Protein AF-A0A2E6D562-F1 (afdb_monomer_lite)

Structure (mmCIF, N/CA/C/O backbone):
data_AF-A0A2E6D562-F1
#
_entry.id   AF-A0A2E6D562-F1
#
loop_
_atom_site.group_PDB
_atom_site.id
_atom_site.type_symbol
_atom_site.label_atom_id
_atom_site.label_alt_id
_atom_site.label_comp_id
_atom_site.label_asym_id
_atom_site.label_entity_id
_atom_site.label_seq_id
_atom_site.pdbx_PDB_ins_code
_atom_site.Cartn_x
_atom_site.Cartn_y
_atom_site.Cartn_z
_atom_site.occupancy
_atom_site.B_iso_or_equiv
_atom_site.auth_seq_id
_atom_site.auth_comp_id
_atom_site.auth_asym_id
_atom_site.auth_atom_id
_atom_site.pdbx_PDB_model_num
ATOM 1 N N . MET A 1 1 ? -0.276 -11.113 -0.369 1.00 94.81 1 MET A N 1
ATOM 2 C CA . MET A 1 1 ? 0.028 -9.684 -0.116 1.00 94.81 1 MET A CA 1
ATOM 3 C C . MET A 1 1 ? 0.531 -9.522 1.313 1.00 94.81 1 MET A C 1
ATOM 5 O O . MET A 1 1 ? 0.180 -10.344 2.147 1.00 94.81 1 MET A O 1
ATOM 9 N N . GLN A 1 2 ? 1.335 -8.504 1.613 1.00 95.62 2 GLN A N 1
ATOM 10 C CA . GLN A 1 2 ? 1.775 -8.186 2.974 1.00 95.62 2 GLN A CA 1
ATOM 11 C C . GLN A 1 2 ? 1.335 -6.771 3.365 1.00 95.62 2 GLN A C 1
ATOM 13 O O . GLN A 1 2 ? 1.547 -5.827 2.607 1.00 95.62 2 GLN A O 1
ATOM 18 N N . LEU A 1 3 ? 0.767 -6.636 4.560 1.00 95.44 3 LEU A N 1
ATOM 19 C CA . LEU A 1 3 ? 0.478 -5.372 5.229 1.00 95.44 3 LEU A CA 1
ATOM 20 C C . LEU A 1 3 ? 1.534 -5.157 6.313 1.00 95.44 3 LEU A C 1
ATOM 22 O O . LEU A 1 3 ? 1.712 -6.012 7.176 1.00 95.44 3 LEU A O 1
ATOM 26 N N . GLY A 1 4 ? 2.246 -4.040 6.257 1.00 94.25 4 GLY A N 1
ATOM 27 C CA . GLY A 1 4 ? 3.139 -3.570 7.310 1.00 94.25 4 GLY A CA 1
ATOM 28 C C . GLY A 1 4 ? 2.541 -2.334 7.964 1.00 94.25 4 GLY A C 1
ATOM 29 O O . GLY A 1 4 ? 2.122 -1.426 7.252 1.00 94.25 4 GLY A O 1
ATOM 30 N N . LEU A 1 5 ? 2.500 -2.294 9.290 1.00 92.81 5 LEU A N 1
ATOM 31 C CA . LEU A 1 5 ? 2.017 -1.144 10.046 1.00 92.81 5 LEU A CA 1
ATOM 32 C C . LEU A 1 5 ? 3.102 -0.696 11.027 1.00 92.81 5 LEU A C 1
ATOM 34 O O . LEU A 1 5 ? 3.659 -1.514 11.765 1.00 92.81 5 LEU A O 1
ATOM 38 N N . ASP A 1 6 ? 3.384 0.599 11.044 1.00 92.25 6 ASP A N 1
ATOM 39 C CA . ASP A 1 6 ? 4.337 1.217 11.966 1.00 92.25 6 ASP A CA 1
ATOM 40 C C . ASP A 1 6 ? 3.677 2.342 12.772 1.00 92.25 6 ASP A C 1
ATOM 42 O O . ASP A 1 6 ? 2.629 2.870 12.393 1.00 92.25 6 ASP A O 1
ATOM 46 N N . GLY A 1 7 ? 4.295 2.683 13.901 1.00 91.38 7 GLY A N 1
ATOM 47 C CA . GLY A 1 7 ? 3.857 3.743 14.798 1.00 91.38 7 GLY A CA 1
ATOM 48 C C . GLY A 1 7 ? 2.826 3.313 15.843 1.00 91.38 7 GLY A C 1
ATOM 49 O O . GLY A 1 7 ? 2.701 2.145 16.229 1.00 91.38 7 GLY A O 1
ATOM 50 N N . THR A 1 8 ? 2.101 4.308 16.337 1.00 92.81 8 THR A N 1
ATOM 51 C CA . THR A 1 8 ? 1.144 4.187 17.439 1.00 92.81 8 THR A CA 1
ATOM 52 C C . THR A 1 8 ? -0.012 5.131 17.172 1.00 92.81 8 THR A C 1
ATOM 54 O O . THR A 1 8 ? 0.209 6.265 16.750 1.00 92.81 8 THR A O 1
ATOM 57 N N . ALA A 1 9 ? -1.237 4.696 17.471 1.00 92.44 9 ALA A N 1
ATOM 58 C CA . ALA A 1 9 ? -2.401 5.564 17.341 1.00 92.44 9 ALA A CA 1
ATOM 59 C C . ALA A 1 9 ? -2.207 6.861 18.147 1.00 92.44 9 ALA A C 1
ATOM 61 O O . ALA A 1 9 ? -1.709 6.836 19.282 1.00 92.44 9 ALA A O 1
ATOM 62 N N . GLY A 1 10 ? -2.613 7.984 17.558 1.00 91.31 10 GLY A N 1
ATOM 63 C CA . GLY A 1 10 ? -2.429 9.323 18.098 1.00 91.31 10 GLY A CA 1
ATOM 64 C C . GLY A 1 10 ? -3.087 9.545 19.466 1.00 91.31 10 GLY A C 1
ATOM 65 O O . GLY A 1 10 ? -3.776 8.675 20.008 1.00 91.31 10 GLY A O 1
ATOM 66 N N . PRO A 1 11 ? -2.910 10.737 20.062 1.00 93.00 11 PRO A N 1
ATOM 67 C CA . PRO A 1 11 ? -3.419 11.046 21.402 1.00 93.00 11 PRO A CA 1
ATOM 68 C C . PRO A 1 11 ? -4.950 10.972 21.523 1.00 93.00 11 PRO A C 1
ATOM 70 O O . PRO A 1 11 ? -5.457 10.842 22.635 1.00 93.00 11 PRO A O 1
ATOM 73 N N . HIS A 1 12 ? -5.675 11.024 20.404 1.00 92.44 12 HIS A N 1
ATOM 74 C CA . HIS A 1 12 ? -7.137 10.961 20.354 1.00 92.44 12 HIS A CA 1
ATOM 75 C C . HIS A 1 12 ? -7.674 9.620 19.827 1.00 92.44 12 HIS A C 1
ATOM 77 O O . HIS A 1 12 ? -8.887 9.436 19.751 1.00 92.44 12 HIS A O 1
ATOM 83 N N . GLY A 1 13 ? -6.790 8.665 19.528 1.00 93.19 13 GLY A N 1
ATOM 84 C CA . GLY A 1 13 ? -7.118 7.470 18.754 1.00 93.19 13 GLY A CA 1
ATOM 85 C C . GLY A 1 13 ? -6.762 7.636 17.282 1.00 93.19 13 GLY A C 1
ATOM 86 O O . GLY A 1 13 ? -6.097 8.601 16.913 1.00 93.19 13 GLY A O 1
ATOM 87 N N . ALA A 1 14 ? -7.166 6.663 16.470 1.00 92.62 14 ALA A N 1
ATOM 88 C CA . ALA A 1 14 ? -6.952 6.665 15.028 1.00 92.62 14 ALA A CA 1
ATOM 89 C C . ALA A 1 14 ? -8.068 5.897 14.314 1.00 92.62 14 ALA A C 1
ATOM 91 O O . ALA A 1 14 ? -8.503 4.843 14.785 1.00 92.62 14 ALA A O 1
ATOM 92 N N . LEU A 1 15 ? -8.502 6.389 13.153 1.00 92.25 15 LEU A N 1
ATOM 93 C CA . LEU A 1 15 ? -9.352 5.618 12.248 1.00 92.25 15 LEU A CA 1
ATOM 94 C C . LEU A 1 15 ? -8.479 4.724 11.360 1.00 92.25 15 LEU A C 1
ATOM 96 O O . LEU A 1 15 ? -7.577 5.204 10.671 1.00 92.25 15 LEU A O 1
ATOM 100 N N . VAL A 1 16 ? -8.780 3.428 11.362 1.00 94.06 16 VAL A N 1
ATOM 101 C CA . VAL A 1 16 ? -8.190 2.442 10.458 1.00 94.06 16 VAL A CA 1
ATOM 102 C C . VAL A 1 16 ? -9.304 1.800 9.658 1.00 94.06 16 VAL A C 1
ATOM 104 O O . VAL A 1 16 ? -10.195 1.158 10.213 1.00 94.06 16 VAL A O 1
ATOM 107 N N . GLU A 1 17 ? -9.235 1.944 8.345 1.00 95.56 17 GLU A N 1
ATOM 108 C CA . GLU A 1 17 ? -10.155 1.290 7.433 1.00 95.56 17 GLU A CA 1
ATOM 109 C C . GLU A 1 17 ? -9.402 0.398 6.461 1.00 95.56 17 GLU A C 1
ATOM 111 O O . GLU A 1 17 ? -8.343 0.751 5.937 1.00 95.56 17 GLU A O 1
ATOM 116 N N . LEU A 1 18 ? -9.963 -0.781 6.232 1.00 96.81 18 LEU A N 1
ATOM 117 C CA . LEU A 1 18 ? -9.356 -1.819 5.423 1.00 96.81 18 LEU A CA 1
ATOM 118 C C . LEU A 1 18 ? -10.453 -2.591 4.700 1.00 96.81 18 LEU A C 1
ATOM 120 O O . LEU A 1 18 ? -11.379 -3.089 5.323 1.00 96.81 18 LEU A O 1
ATOM 124 N N . SER A 1 19 ? -10.311 -2.729 3.395 1.00 97.31 19 SER A N 1
ATOM 125 C CA . SER A 1 19 ? -11.094 -3.615 2.552 1.00 97.31 19 SER A CA 1
ATOM 126 C C . SER A 1 19 ? -10.138 -4.607 1.906 1.00 97.31 19 SER A C 1
ATOM 128 O O . SER A 1 19 ? -9.187 -4.213 1.225 1.00 97.31 19 SER A O 1
ATOM 130 N N . VAL A 1 20 ? -10.347 -5.894 2.162 1.00 97.56 20 VAL A N 1
ATOM 131 C CA . VAL A 1 20 ? -9.543 -6.987 1.607 1.00 97.56 20 VAL A CA 1
ATOM 132 C C . VAL A 1 20 ? -10.454 -7.879 0.789 1.00 97.56 20 VAL A C 1
ATOM 134 O O . VAL A 1 20 ? -11.464 -8.352 1.303 1.00 97.56 20 VAL A O 1
ATOM 137 N N . ALA A 1 21 ? -10.070 -8.147 -0.456 1.00 97.31 21 ALA A N 1
ATOM 138 C CA . ALA A 1 21 ? -10.638 -9.232 -1.240 1.00 97.31 21 ALA A CA 1
ATOM 139 C C . ALA A 1 21 ? -9.587 -10.335 -1.397 1.00 97.31 21 ALA A C 1
ATOM 141 O O . ALA A 1 21 ? -8.451 -10.055 -1.790 1.00 97.31 21 ALA A O 1
ATOM 142 N N . ALA A 1 22 ? -9.953 -11.573 -1.077 1.00 96.06 22 ALA A N 1
ATOM 143 C CA . ALA A 1 22 ? -9.080 -12.740 -1.165 1.00 96.06 22 ALA A CA 1
ATOM 144 C C . ALA A 1 22 ? -9.882 -13.992 -1.528 1.00 96.06 22 ALA A C 1
ATOM 146 O O . ALA A 1 22 ? -11.093 -14.047 -1.296 1.00 96.06 22 ALA A O 1
ATOM 147 N N . PHE A 1 23 ? -9.223 -14.996 -2.100 1.00 93.19 23 PHE A N 1
ATOM 148 C CA . PHE A 1 23 ? -9.846 -16.306 -2.261 1.00 93.19 23 PHE A CA 1
ATOM 149 C C . PHE A 1 23 ? -9.834 -17.064 -0.933 1.00 93.19 23 PHE A C 1
ATOM 151 O O . PHE A 1 23 ? -8.785 -17.237 -0.316 1.00 93.19 23 PHE A O 1
ATOM 158 N N . ASP A 1 24 ? -11.005 -17.528 -0.508 1.00 87.88 24 ASP A N 1
ATOM 159 C CA . ASP A 1 24 ? -11.125 -18.527 0.544 1.00 87.88 24 ASP A CA 1
ATOM 160 C C . ASP A 1 24 ? -10.717 -19.886 -0.028 1.00 87.88 24 ASP A C 1
ATOM 162 O O . ASP A 1 24 ? -11.300 -20.374 -1.003 1.00 87.88 24 ASP A O 1
ATOM 166 N N . THR A 1 25 ? -9.671 -20.454 0.564 1.00 76.88 25 THR A N 1
ATOM 167 C CA . THR A 1 25 ? -9.054 -21.718 0.160 1.00 76.88 25 THR A CA 1
ATOM 168 C C . THR A 1 25 ? -9.538 -22.911 0.984 1.00 76.88 25 THR A C 1
ATOM 170 O O . THR A 1 25 ? -9.089 -24.028 0.736 1.00 76.88 25 THR A O 1
ATOM 173 N N . GLN A 1 26 ? -10.444 -22.712 1.952 1.00 79.69 26 GLN A N 1
ATOM 174 C CA . GLN A 1 26 ? -11.014 -23.811 2.737 1.00 79.69 26 GLN A CA 1
ATOM 175 C C . GLN A 1 26 ? -12.065 -24.641 1.977 1.00 79.69 26 GLN A C 1
ATOM 177 O O . GLN A 1 26 ? -12.059 -25.868 2.123 1.00 79.69 26 GLN A O 1
ATOM 182 N N . PRO A 1 27 ? -12.979 -24.047 1.185 1.00 79.56 27 PRO A N 1
ATOM 183 C CA . PRO A 1 27 ? -13.925 -24.812 0.386 1.00 79.56 27 PRO A CA 1
ATOM 184 C C . PRO A 1 27 ? -13.235 -25.550 -0.769 1.00 79.56 27 PRO A C 1
ATOM 186 O O . PRO A 1 27 ? -12.195 -25.133 -1.269 1.00 79.56 27 PRO A O 1
ATOM 189 N N . ILE A 1 28 ? -13.870 -26.627 -1.247 1.00 80.69 28 ILE A N 1
ATOM 190 C CA . ILE A 1 28 ? -13.405 -27.404 -2.414 1.00 80.69 28 ILE A CA 1
ATOM 191 C C . ILE A 1 28 ? -13.353 -26.531 -3.681 1.00 80.69 28 ILE A C 1
ATOM 193 O O . ILE A 1 28 ? -12.489 -26.725 -4.534 1.00 80.69 28 ILE A O 1
ATOM 197 N N . GLU A 1 29 ? -14.258 -25.556 -3.790 1.00 82.19 29 GLU A N 1
ATOM 198 C CA . GLU A 1 29 ? -14.277 -24.560 -4.861 1.00 82.19 29 GLU A CA 1
ATOM 199 C C . GLU A 1 29 ? -13.870 -23.187 -4.305 1.00 82.19 29 GLU A C 1
ATOM 201 O O . GLU A 1 29 ? -14.574 -22.662 -3.436 1.00 82.19 29 GLU A O 1
ATOM 206 N N . PRO A 1 30 ? -12.770 -22.578 -4.794 1.00 82.88 30 PRO A N 1
ATOM 207 C CA . PRO A 1 30 ? -12.321 -21.275 -4.321 1.00 82.88 30 PRO A CA 1
ATOM 208 C C . PRO A 1 30 ? -13.407 -20.215 -4.481 1.00 82.88 30 PRO A C 1
ATOM 210 O O . PRO A 1 30 ? -13.920 -19.979 -5.578 1.00 82.88 30 PRO A O 1
ATOM 213 N N . ARG A 1 31 ? -13.729 -19.531 -3.384 1.00 90.50 31 ARG A N 1
ATOM 214 C CA . ARG A 1 31 ? -14.717 -18.451 -3.372 1.00 90.50 31 ARG A CA 1
ATOM 215 C C . ARG A 1 31 ? -14.033 -17.129 -3.071 1.00 90.50 31 ARG A C 1
ATOM 217 O O . ARG A 1 31 ? -13.229 -17.039 -2.154 1.00 90.50 31 ARG A O 1
ATOM 224 N N . LEU A 1 32 ? -14.399 -16.076 -3.799 1.00 93.00 32 LEU A N 1
ATOM 225 C CA . LEU A 1 32 ? -13.971 -14.726 -3.444 1.00 93.00 32 LEU A CA 1
ATOM 226 C C . LEU A 1 32 ? -14.703 -14.262 -2.175 1.00 93.00 32 LEU A C 1
ATOM 228 O O . LEU A 1 32 ? -15.937 -14.206 -2.141 1.00 93.00 32 LEU A O 1
ATOM 232 N N . VAL A 1 33 ? -13.932 -13.910 -1.152 1.00 94.75 33 VAL A N 1
ATOM 233 C CA . VAL A 1 33 ? -14.400 -13.290 0.087 1.00 94.75 33 VAL A CA 1
ATOM 234 C C . VAL A 1 33 ? -13.930 -11.844 0.112 1.00 94.75 33 VAL A C 1
ATOM 236 O O . VAL A 1 33 ? -12.777 -11.552 -0.200 1.00 94.75 33 VAL A O 1
ATOM 239 N N . GLN A 1 34 ? -14.834 -10.941 0.487 1.00 96.44 34 GLN A N 1
ATOM 240 C CA . GLN A 1 34 ? -14.524 -9.538 0.725 1.00 96.44 34 GLN A CA 1
ATOM 241 C C . GLN A 1 34 ? -14.829 -9.193 2.180 1.00 96.44 34 GLN A C 1
ATOM 243 O O . GLN A 1 34 ? -15.910 -9.501 2.682 1.00 96.44 34 GLN A O 1
ATOM 248 N N . VAL A 1 35 ? -13.874 -8.544 2.839 1.00 97.06 35 VAL A N 1
ATOM 249 C CA . VAL A 1 35 ? -13.982 -8.095 4.226 1.00 97.06 35 VAL A CA 1
ATOM 250 C C . VAL A 1 35 ? -13.754 -6.598 4.265 1.00 97.06 35 VAL A C 1
ATOM 252 O O . VAL A 1 35 ? -12.675 -6.139 3.900 1.00 97.06 35 VAL A O 1
ATOM 255 N N . ASP A 1 36 ? -14.751 -5.859 4.741 1.00 97.31 36 ASP A N 1
ATOM 256 C CA . ASP A 1 36 ? -14.678 -4.416 4.949 1.00 97.31 36 ASP A CA 1
ATOM 257 C C . ASP A 1 36 ? -14.644 -4.123 6.455 1.00 97.31 36 ASP A C 1
ATOM 259 O O . ASP A 1 36 ? -15.543 -4.500 7.208 1.00 97.31 36 ASP A O 1
ATOM 263 N N . LEU A 1 37 ? -13.582 -3.463 6.903 1.00 96.62 37 LEU A N 1
ATOM 264 C CA . LEU A 1 37 ? -13.324 -3.097 8.289 1.00 96.62 37 LEU A CA 1
ATOM 265 C C . LEU A 1 37 ? -13.246 -1.578 8.407 1.00 96.62 37 LEU A C 1
ATOM 267 O O . LEU A 1 37 ? -12.547 -0.916 7.641 1.00 96.62 37 LEU A O 1
ATOM 271 N N . SER A 1 38 ? -13.923 -1.044 9.419 1.00 95.94 38 SER A N 1
ATOM 272 C CA . SER A 1 38 ? -13.788 0.337 9.874 1.00 95.94 38 SER A CA 1
ATOM 273 C C . SER A 1 38 ? -13.632 0.303 11.389 1.00 95.94 38 SER A C 1
ATOM 275 O O . SER A 1 38 ? -14.549 -0.087 12.113 1.00 95.94 38 SER A O 1
ATOM 277 N N . LEU A 1 39 ? -12.421 0.591 11.860 1.00 94.44 39 LEU A N 1
ATOM 278 C CA . LEU A 1 39 ? -12.011 0.423 13.247 1.00 94.44 39 LEU A CA 1
ATOM 279 C C . LEU A 1 39 ? -11.575 1.773 13.806 1.00 94.44 39 LEU A C 1
ATOM 281 O O . LEU A 1 39 ? -10.613 2.372 13.327 1.00 94.44 39 LEU A O 1
ATOM 285 N N . TYR A 1 40 ? -12.261 2.227 14.853 1.00 94.88 40 TYR A N 1
ATOM 286 C CA . TYR A 1 40 ? -11.772 3.328 15.671 1.00 94.88 40 TYR A CA 1
ATOM 287 C C . TYR A 1 40 ? -10.865 2.768 16.766 1.00 94.88 40 TYR A C 1
ATOM 289 O O . TYR A 1 40 ? -11.321 2.095 17.692 1.00 94.88 40 TYR A O 1
ATOM 297 N N . ILE A 1 41 ? -9.567 3.004 16.621 1.00 95.44 41 ILE A N 1
ATOM 298 C CA . ILE A 1 41 ? -8.524 2.486 17.496 1.00 95.44 41 ILE A CA 1
ATOM 299 C C . ILE A 1 41 ? -8.293 3.470 18.643 1.00 95.44 41 ILE A C 1
ATOM 301 O O . ILE A 1 41 ? -8.151 4.672 18.425 1.00 95.44 41 ILE A O 1
ATOM 305 N N . ALA A 1 42 ? -8.238 2.960 19.875 1.00 96.25 42 ALA A N 1
ATOM 306 C CA . ALA A 1 42 ? -7.993 3.779 21.056 1.00 96.25 42 ALA A CA 1
ATOM 307 C C . ALA A 1 42 ? -6.606 4.444 21.012 1.00 96.25 42 ALA A C 1
ATOM 309 O O . ALA A 1 42 ? -5.660 3.923 20.413 1.00 96.25 42 ALA A O 1
ATOM 310 N N . ALA A 1 43 ? -6.475 5.587 21.684 1.00 95.69 43 ALA A N 1
ATOM 311 C CA . ALA A 1 43 ? -5.219 6.323 21.757 1.00 95.69 43 ALA A CA 1
ATOM 312 C C . ALA A 1 43 ? -4.060 5.437 22.240 1.00 95.69 43 ALA A C 1
ATOM 314 O O . ALA A 1 43 ? -4.223 4.638 23.162 1.00 95.69 43 ALA A O 1
ATOM 315 N N . ARG A 1 44 ? -2.876 5.616 21.642 1.00 93.25 44 ARG A N 1
ATOM 316 C CA . ARG A 1 44 ? -1.636 4.888 21.973 1.00 93.25 44 ARG A CA 1
ATOM 317 C C . ARG A 1 44 ? -1.675 3.370 21.758 1.00 93.25 44 ARG A C 1
ATOM 319 O O . ARG A 1 44 ? -0.760 2.684 22.209 1.00 93.25 44 ARG A O 1
ATOM 326 N N . THR A 1 45 ? -2.677 2.838 21.059 1.00 95.00 45 THR A N 1
ATOM 327 C CA . THR A 1 45 ? -2.668 1.428 20.636 1.00 95.00 45 THR A CA 1
ATOM 328 C C . THR A 1 45 ? -1.519 1.194 19.656 1.00 95.00 45 THR A C 1
ATOM 330 O O . THR A 1 45 ? -1.340 1.970 18.712 1.00 95.00 45 THR A O 1
ATOM 333 N N . SER A 1 46 ? -0.732 0.142 19.888 1.00 93.75 46 SER A N 1
ATOM 334 C CA . SER A 1 46 ? 0.436 -0.182 19.067 1.00 93.75 46 SER A CA 1
ATOM 335 C C . SER A 1 46 ? 0.039 -0.719 17.689 1.00 93.75 46 SER A C 1
ATOM 337 O O . SER A 1 46 ? -1.000 -1.367 17.543 1.00 93.75 46 SER A O 1
ATOM 339 N N . SER A 1 47 ? 0.887 -0.517 16.677 1.00 93.31 47 SER A N 1
ATOM 340 C CA . SER A 1 47 ? 0.679 -1.105 15.347 1.00 93.31 47 SER A CA 1
ATOM 341 C C . SER A 1 47 ? 0.543 -2.637 15.383 1.00 93.31 47 SER A C 1
ATOM 343 O O . SER A 1 47 ? -0.244 -3.211 14.626 1.00 93.31 47 SER A O 1
ATOM 345 N N . SER A 1 48 ? 1.239 -3.313 16.305 1.00 92.75 48 SER A N 1
ATOM 346 C CA . SER A 1 48 ? 1.120 -4.759 16.523 1.00 92.75 48 SER A CA 1
ATOM 347 C C . SER A 1 48 ? -0.251 -5.191 17.029 1.00 92.75 48 SER A C 1
ATOM 349 O O . SER A 1 48 ? -0.759 -6.213 16.566 1.00 92.75 48 SER A O 1
ATOM 351 N N . ASP A 1 49 ? -0.865 -4.420 17.929 1.00 93.88 49 ASP A N 1
ATOM 352 C CA . ASP A 1 49 ? -2.204 -4.720 18.447 1.00 93.88 49 ASP A CA 1
ATOM 353 C C . ASP A 1 49 ?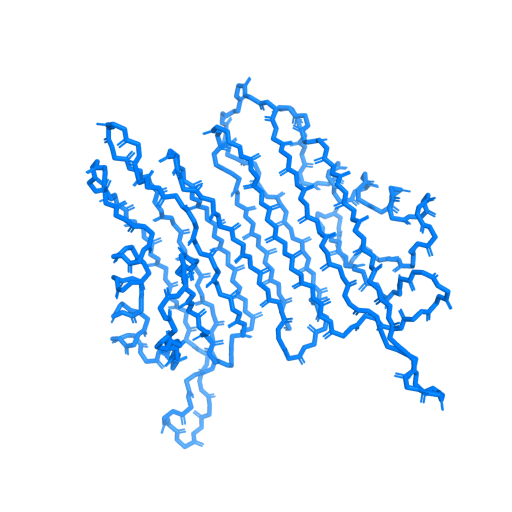 -3.270 -4.455 17.382 1.00 93.88 49 ASP A C 1
ATOM 355 O O . ASP A 1 49 ? -4.195 -5.250 17.210 1.00 93.88 49 ASP A O 1
ATOM 359 N N . VAL A 1 50 ? -3.109 -3.378 16.604 1.00 94.31 50 VAL A N 1
ATOM 360 C CA . VAL A 1 50 ? -3.995 -3.078 15.470 1.00 94.31 50 VAL A CA 1
ATOM 361 C C . VAL A 1 50 ? -3.946 -4.204 14.439 1.00 94.31 50 VAL A C 1
ATOM 363 O O . VAL A 1 50 ? -4.996 -4.692 14.019 1.00 94.31 50 VAL A O 1
ATOM 366 N N . LEU A 1 51 ? -2.753 -4.677 14.061 1.00 94.56 51 LEU A N 1
ATOM 367 C CA . LEU A 1 51 ? -2.632 -5.803 13.134 1.00 94.56 51 LEU A CA 1
ATOM 368 C C . LEU A 1 51 ? -3.134 -7.121 13.727 1.00 94.56 51 LEU A C 1
ATOM 370 O O . LEU A 1 51 ? -3.686 -7.922 12.981 1.00 94.56 51 LEU A O 1
ATOM 374 N N . ALA A 1 52 ? -3.008 -7.343 15.039 1.00 94.06 52 ALA A N 1
ATOM 375 C CA . ALA A 1 52 ? -3.617 -8.498 15.699 1.00 94.06 52 ALA A CA 1
ATOM 376 C C . ALA A 1 52 ? -5.149 -8.474 15.605 1.00 94.06 52 ALA A C 1
ATOM 378 O O . ALA A 1 52 ? -5.772 -9.506 15.356 1.00 94.06 52 ALA A O 1
ATOM 379 N N . LEU A 1 53 ? -5.753 -7.295 15.772 1.00 95.25 53 LEU A N 1
ATOM 380 C CA . LEU A 1 53 ? -7.192 -7.115 15.622 1.00 95.25 53 LEU A CA 1
ATOM 381 C C . LEU A 1 53 ? -7.633 -7.333 14.170 1.00 95.25 53 LEU A C 1
ATOM 383 O O . LEU A 1 53 ? -8.620 -8.027 13.938 1.00 95.25 53 LEU A O 1
ATOM 387 N N . ILE A 1 54 ? -6.904 -6.775 13.199 1.00 96.50 54 ILE A N 1
ATOM 388 C CA . ILE A 1 54 ? -7.173 -6.982 11.768 1.00 96.50 54 ILE A CA 1
ATOM 389 C C . ILE A 1 54 ? -7.073 -8.468 11.412 1.00 96.50 54 ILE A C 1
ATOM 391 O O . ILE A 1 54 ? -7.985 -9.003 10.790 1.00 96.50 54 ILE A O 1
ATOM 395 N N . ASP A 1 55 ? -6.006 -9.138 11.847 1.00 96.62 55 ASP A N 1
ATOM 396 C CA . ASP A 1 55 ? -5.777 -10.568 11.640 1.00 96.62 55 ASP A CA 1
ATOM 397 C C . ASP A 1 55 ? -6.954 -11.412 12.139 1.00 96.62 55 ASP A C 1
ATOM 399 O O . ASP A 1 55 ? -7.552 -12.161 11.369 1.00 96.62 55 ASP A O 1
ATOM 403 N N . ALA A 1 56 ? -7.370 -11.205 13.392 1.00 96.44 56 ALA A N 1
ATOM 404 C CA . ALA A 1 56 ? -8.501 -11.921 13.973 1.00 96.44 56 ALA A CA 1
ATOM 405 C C . ALA A 1 56 ? -9.806 -11.702 13.186 1.00 96.44 56 ALA A C 1
ATOM 407 O O . ALA A 1 56 ? -10.602 -12.628 13.033 1.00 96.44 56 ALA A O 1
ATOM 408 N N . ARG A 1 57 ? -10.038 -10.488 12.666 1.00 96.50 57 ARG A N 1
ATOM 409 C CA . ARG A 1 57 ? -11.232 -10.166 11.866 1.00 96.50 57 ARG A CA 1
ATOM 410 C C . ARG A 1 57 ? -11.195 -10.795 10.475 1.00 96.50 57 ARG A C 1
ATOM 412 O O . ARG A 1 57 ? -12.229 -11.274 10.021 1.00 96.50 57 ARG A O 1
ATOM 419 N N . LEU A 1 58 ? -10.033 -10.810 9.823 1.00 96.06 58 LEU A N 1
ATOM 420 C CA . LEU A 1 58 ? -9.843 -11.456 8.524 1.00 96.06 58 LEU A CA 1
ATOM 421 C C . LEU A 1 58 ? -10.020 -12.974 8.637 1.00 96.06 58 LEU A C 1
ATOM 423 O O . LEU A 1 58 ? -10.810 -13.546 7.887 1.00 96.06 58 LEU A O 1
ATOM 427 N N . GLN A 1 59 ? -9.387 -13.607 9.628 1.00 95.19 59 GLN A N 1
ATOM 428 C CA . GLN A 1 59 ? -9.534 -15.045 9.873 1.00 95.19 59 GLN A CA 1
ATOM 429 C C . GLN A 1 59 ? -10.978 -15.430 10.202 1.00 95.19 59 GLN A C 1
ATOM 431 O O . GLN A 1 59 ? -11.491 -16.405 9.659 1.00 95.19 59 GLN A O 1
ATOM 436 N N . ALA A 1 60 ? -11.671 -14.642 11.035 1.00 94.06 60 ALA A N 1
ATOM 437 C CA . ALA A 1 60 ? -13.082 -14.877 11.353 1.00 94.06 60 ALA A CA 1
ATOM 438 C C . ALA A 1 60 ? -14.005 -14.789 10.124 1.00 94.06 60 ALA A C 1
ATOM 440 O O . ALA A 1 60 ? -15.090 -15.366 10.131 1.00 94.06 60 ALA A O 1
ATOM 441 N N . ALA A 1 61 ? -13.583 -14.077 9.077 1.00 92.75 61 ALA A N 1
ATOM 442 C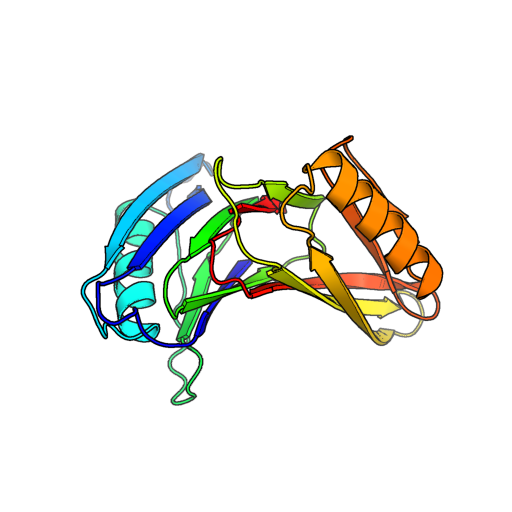 CA . ALA A 1 61 ? -14.302 -13.970 7.815 1.00 92.75 61 ALA A CA 1
ATOM 443 C C . ALA A 1 61 ? -13.874 -15.019 6.770 1.00 92.75 61 ALA A C 1
ATOM 445 O O . ALA A 1 61 ? -14.383 -14.986 5.653 1.00 92.75 61 ALA A O 1
ATOM 446 N N . GLY A 1 62 ? -12.963 -15.940 7.110 1.00 92.56 62 GLY A N 1
ATOM 447 C CA . GLY A 1 62 ? -12.473 -16.985 6.203 1.00 92.56 62 GLY A CA 1
ATOM 448 C C . GLY A 1 62 ? -11.276 -16.573 5.342 1.00 92.56 62 GLY A C 1
ATOM 449 O O . GLY A 1 62 ? -10.889 -17.306 4.439 1.00 92.56 62 GLY A O 1
ATOM 450 N N . VAL A 1 63 ? -10.659 -15.416 5.601 1.00 94.94 63 VAL A N 1
ATOM 451 C CA . VAL A 1 63 ? -9.433 -15.005 4.904 1.00 94.94 63 VAL A CA 1
ATOM 452 C C . VAL A 1 63 ? -8.217 -15.587 5.619 1.00 94.94 63 VAL A C 1
ATOM 454 O O . VAL A 1 63 ? -7.972 -15.296 6.791 1.00 94.94 63 VAL A O 1
ATOM 457 N N . THR A 1 64 ? -7.420 -16.377 4.901 1.00 94.81 64 THR A N 1
ATOM 458 C CA . THR A 1 64 ? -6.198 -16.978 5.445 1.00 94.81 64 THR A CA 1
ATOM 459 C C . THR A 1 64 ? -5.085 -15.942 5.581 1.00 94.81 64 THR A C 1
ATOM 461 O O . THR A 1 64 ? -4.703 -15.261 4.624 1.00 94.81 64 THR A O 1
ATOM 464 N N . THR A 1 65 ? -4.508 -15.859 6.775 1.00 95.06 65 THR A N 1
ATOM 465 C CA . THR A 1 65 ? -3.443 -14.912 7.104 1.00 95.06 65 THR A CA 1
ATOM 466 C C . THR A 1 65 ? -2.265 -15.590 7.800 1.00 95.06 65 THR A C 1
ATOM 468 O O . THR A 1 65 ? -2.401 -16.638 8.429 1.00 95.06 65 THR A O 1
ATOM 471 N N . VAL A 1 66 ? -1.082 -14.979 7.696 1.00 94.00 66 VAL A N 1
ATOM 472 C CA . VAL A 1 66 ? 0.133 -15.412 8.399 1.00 94.00 66 VAL A CA 1
ATOM 473 C C . VAL A 1 66 ? 0.767 -14.217 9.099 1.00 94.00 66 VAL A C 1
ATOM 475 O O . VAL A 1 66 ? 1.118 -13.219 8.465 1.00 94.00 66 VAL A O 1
ATOM 478 N N . ARG A 1 67 ? 0.969 -14.333 10.413 1.00 90.19 67 ARG A N 1
ATOM 479 C CA . ARG A 1 67 ? 1.715 -13.358 11.215 1.00 90.19 67 ARG A CA 1
ATOM 480 C C . ARG A 1 67 ? 3.128 -13.876 11.484 1.00 90.19 67 ARG A C 1
ATOM 482 O O . ARG A 1 67 ? 3.271 -14.870 12.194 1.00 90.19 67 ARG A O 1
ATOM 489 N N . PRO A 1 68 ? 4.179 -13.246 10.931 1.00 83.19 68 PRO A N 1
ATOM 490 C CA . PRO A 1 68 ? 5.548 -13.646 11.217 1.00 83.19 68 PRO A CA 1
ATOM 491 C C . PRO A 1 68 ? 5.883 -13.357 12.686 1.00 83.19 68 PRO A C 1
ATOM 493 O O . PRO A 1 68 ? 5.630 -12.267 13.194 1.00 83.19 68 PRO A O 1
ATOM 496 N N . THR A 1 69 ? 6.487 -14.327 13.368 1.00 62.62 69 THR A N 1
ATOM 497 C CA . THR A 1 69 ? 6.830 -14.269 14.799 1.00 62.62 69 THR A CA 1
ATOM 498 C C . THR A 1 69 ? 8.180 -13.594 15.062 1.00 62.62 69 THR A C 1
ATOM 500 O O . THR A 1 69 ? 8.953 -14.056 15.896 1.00 62.62 69 THR A O 1
ATOM 503 N N . THR A 1 70 ? 8.543 -12.555 14.308 1.00 58.28 70 THR A N 1
ATOM 504 C CA . THR A 1 70 ? 9.868 -11.933 14.457 1.00 58.28 70 THR A CA 1
ATOM 505 C C . THR A 1 70 ? 9.834 -10.759 15.429 1.00 58.28 70 THR A C 1
ATOM 507 O O . THR A 1 70 ? 9.074 -9.822 15.209 1.00 58.28 70 THR A O 1
ATOM 510 N N . ASP A 1 71 ? 10.741 -10.768 16.413 1.00 54.09 71 ASP A N 1
ATOM 511 C CA . ASP A 1 71 ? 11.004 -9.748 17.455 1.00 54.09 71 ASP A CA 1
ATOM 512 C C . ASP A 1 71 ? 11.376 -8.333 16.944 1.00 54.09 71 ASP A C 1
ATOM 514 O O . ASP A 1 71 ? 11.932 -7.510 17.676 1.00 54.09 71 ASP A O 1
ATOM 518 N N . LYS A 1 72 ? 11.137 -8.012 15.668 1.00 55.44 72 LYS A N 1
ATOM 519 C CA . LYS A 1 72 ? 11.521 -6.728 15.073 1.00 55.44 72 LYS A CA 1
ATOM 520 C C . LYS A 1 72 ? 10.318 -5.799 14.939 1.00 55.44 72 LYS A C 1
ATOM 522 O O . LYS A 1 72 ? 9.256 -6.199 14.489 1.00 55.44 72 LYS A O 1
ATOM 527 N N . ARG A 1 73 ? 10.570 -4.533 15.291 1.00 58.44 73 ARG A N 1
ATOM 528 C CA . ARG A 1 73 ? 9.661 -3.382 15.471 1.00 58.44 73 ARG A CA 1
ATOM 529 C C . ARG A 1 73 ? 8.510 -3.184 14.475 1.00 58.44 73 ARG A C 1
ATOM 531 O O . ARG A 1 73 ? 7.583 -2.470 14.828 1.00 58.44 73 ARG A O 1
ATOM 538 N N . LEU A 1 74 ? 8.560 -3.744 13.267 1.00 71.62 74 LEU A N 1
ATOM 539 C CA . LEU A 1 74 ? 7.538 -3.489 12.254 1.00 71.62 74 LEU A CA 1
ATOM 540 C C . LEU A 1 74 ? 6.485 -4.593 12.291 1.00 71.62 74 LEU A C 1
ATOM 542 O O . LEU A 1 74 ? 6.766 -5.747 11.957 1.00 71.62 74 LEU A O 1
ATOM 546 N N . ALA A 1 75 ? 5.272 -4.237 12.703 1.00 88.12 75 ALA A N 1
ATOM 547 C CA . ALA A 1 75 ? 4.173 -5.178 12.738 1.00 88.12 75 ALA A CA 1
ATOM 548 C C . ALA A 1 75 ? 3.789 -5.547 11.297 1.00 88.12 75 ALA A C 1
ATOM 550 O O . ALA A 1 75 ? 3.638 -4.678 10.438 1.00 88.12 75 ALA A O 1
ATOM 551 N N . SER A 1 76 ? 3.672 -6.845 11.019 1.00 93.31 76 SER A N 1
ATOM 552 C CA . SER A 1 76 ? 3.445 -7.364 9.671 1.00 93.31 76 SER A CA 1
ATOM 553 C C . SER A 1 76 ? 2.363 -8.439 9.667 1.00 93.31 76 SER A C 1
ATOM 555 O O . SER A 1 76 ? 2.265 -9.237 10.601 1.00 93.31 76 SER A O 1
ATOM 557 N N . LEU A 1 77 ? 1.570 -8.465 8.601 1.00 95.19 77 LEU A N 1
ATOM 558 C CA . LEU A 1 77 ? 0.510 -9.432 8.355 1.00 95.19 77 LEU A CA 1
ATOM 559 C C . LEU A 1 77 ? 0.519 -9.828 6.879 1.00 95.19 77 LEU A C 1
ATOM 561 O O . LEU A 1 77 ? 0.325 -8.987 6.002 1.00 95.19 77 LEU A O 1
ATOM 565 N N . PHE A 1 78 ? 0.723 -11.108 6.589 1.00 95.62 78 PHE A N 1
ATOM 566 C CA . PHE A 1 78 ? 0.538 -11.637 5.243 1.00 95.62 78 PHE A CA 1
ATOM 567 C C . PHE A 1 78 ? -0.913 -12.055 5.069 1.00 95.62 78 PHE A C 1
ATOM 569 O O . PHE A 1 78 ? -1.434 -12.835 5.859 1.00 95.62 78 PHE A O 1
ATOM 576 N N . VAL A 1 79 ? -1.542 -11.557 4.014 1.00 95.88 79 VAL A N 1
ATOM 577 C CA . VAL A 1 79 ? -2.858 -11.990 3.549 1.00 95.88 79 VAL A CA 1
ATOM 578 C C . VAL A 1 79 ? -2.628 -12.893 2.344 1.00 95.88 79 VAL A C 1
ATOM 580 O O . VAL A 1 79 ? -2.108 -12.435 1.313 1.00 95.88 79 VAL A O 1
ATOM 583 N N . LEU A 1 80 ? -2.937 -14.178 2.494 1.00 94.50 80 LEU A N 1
ATOM 584 C CA . LEU A 1 80 ? -2.777 -15.157 1.422 1.00 94.50 80 LEU A CA 1
ATOM 585 C C . LEU A 1 80 ? -3.901 -14.993 0.399 1.00 94.50 80 LEU A C 1
ATOM 587 O O . LEU A 1 80 ? -4.989 -14.541 0.741 1.00 94.50 80 LEU A O 1
ATOM 591 N N . ASP A 1 81 ? -3.583 -15.271 -0.867 1.00 94.00 81 ASP A N 1
ATOM 592 C CA . ASP A 1 81 ? -4.531 -15.238 -1.993 1.00 94.00 81 ASP A CA 1
ATOM 593 C C . ASP A 1 81 ? -5.355 -13.943 -2.121 1.00 94.00 81 ASP A C 1
ATOM 595 O O . ASP A 1 81 ? -6.438 -13.921 -2.707 1.00 94.00 81 ASP A O 1
ATOM 599 N N . ALA A 1 82 ? -4.822 -12.840 -1.584 1.00 95.88 82 ALA A N 1
ATOM 600 C CA . ALA A 1 82 ? 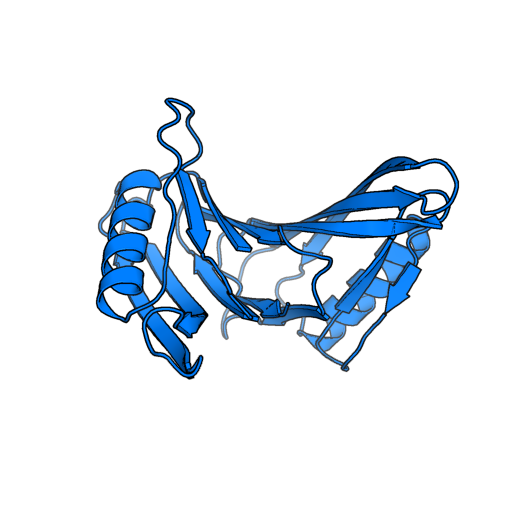-5.390 -11.513 -1.741 1.00 95.88 82 ALA A CA 1
ATOM 601 C C . ALA A 1 82 ? -5.357 -11.104 -3.216 1.00 95.88 82 ALA A C 1
ATOM 603 O O . ALA A 1 82 ? -4.306 -11.161 -3.852 1.00 95.88 82 ALA A O 1
ATOM 604 N N . THR A 1 83 ? -6.490 -10.641 -3.729 1.00 96.12 83 THR A N 1
ATOM 605 C CA . THR A 1 83 ? -6.641 -10.085 -5.081 1.00 96.12 83 THR A CA 1
ATOM 606 C C . THR A 1 83 ? -6.736 -8.564 -5.053 1.00 96.12 83 THR A C 1
ATOM 608 O O . THR A 1 83 ? -6.431 -7.890 -6.036 1.00 96.12 83 THR A O 1
ATOM 611 N N . ARG A 1 84 ? -7.133 -7.997 -3.909 1.00 96.75 84 ARG A N 1
ATOM 612 C CA . ARG A 1 84 ? -7.202 -6.553 -3.700 1.00 96.75 84 ARG A CA 1
ATOM 613 C C . ARG A 1 84 ? -7.018 -6.208 -2.233 1.00 96.75 84 ARG A C 1
ATOM 615 O O . ARG A 1 84 ? -7.593 -6.861 -1.364 1.00 96.75 84 ARG A O 1
ATOM 622 N N . VAL A 1 85 ? -6.293 -5.127 -1.972 1.00 97.25 85 VAL A N 1
ATOM 623 C CA . VAL A 1 85 ? -6.340 -4.437 -0.683 1.00 97.25 85 VAL A CA 1
ATOM 624 C C . VAL A 1 85 ? -6.547 -2.959 -0.911 1.00 97.25 85 VAL A C 1
ATOM 626 O O . VAL A 1 85 ? -5.804 -2.322 -1.653 1.00 97.25 85 VAL A O 1
ATOM 629 N N . ARG A 1 86 ? -7.531 -2.420 -0.202 1.00 96.69 86 ARG A N 1
ATOM 630 C CA . ARG A 1 86 ? -7.797 -0.997 -0.096 1.00 96.69 86 ARG A CA 1
ATOM 631 C C . ARG A 1 86 ? -7.729 -0.596 1.361 1.00 96.69 86 ARG A C 1
ATOM 633 O O . ARG A 1 86 ? -8.440 -1.161 2.180 1.00 96.69 86 ARG A O 1
ATOM 640 N N . ALA A 1 87 ? -6.889 0.365 1.699 1.00 95.06 87 ALA A N 1
ATOM 641 C CA . ALA A 1 87 ? -6.640 0.697 3.088 1.00 95.06 87 ALA A CA 1
ATOM 642 C C . ALA A 1 87 ? -6.405 2.187 3.296 1.00 95.06 87 ALA A C 1
ATOM 644 O O . ALA A 1 87 ? -5.915 2.890 2.410 1.00 95.06 87 ALA A O 1
ATOM 645 N N . ARG A 1 88 ? -6.752 2.642 4.494 1.00 92.00 88 ARG A N 1
ATOM 646 C CA . ARG A 1 88 ? -6.583 4.010 4.959 1.00 92.00 88 ARG A CA 1
ATOM 647 C C . ARG A 1 88 ? -6.274 3.977 6.452 1.00 92.00 88 ARG A C 1
ATOM 649 O O . ARG A 1 88 ? -7.039 3.407 7.225 1.00 92.00 88 ARG A O 1
ATOM 656 N N . VAL A 1 89 ? -5.158 4.577 6.857 1.00 91.19 89 VAL A N 1
ATOM 657 C CA . VAL A 1 89 ? -4.757 4.682 8.270 1.00 91.19 89 VAL A CA 1
ATOM 658 C C . VAL A 1 89 ? -4.504 6.137 8.619 1.00 91.19 89 VAL A C 1
ATOM 660 O O . VAL A 1 89 ? -3.846 6.835 7.852 1.00 91.19 89 VAL A O 1
ATOM 663 N N . GLY A 1 90 ? -5.074 6.595 9.731 1.00 87.19 90 GLY A N 1
ATOM 664 C CA . GLY A 1 90 ? -4.880 7.949 10.248 1.00 87.19 90 GLY A CA 1
ATOM 665 C C . GLY A 1 90 ? -4.008 8.008 11.499 1.00 87.19 90 GLY A C 1
ATOM 666 O O . GLY A 1 90 ? -3.631 6.983 12.065 1.00 87.19 90 GLY A O 1
ATOM 667 N N . ASP A 1 91 ? -3.734 9.242 11.924 1.00 84.12 91 ASP A N 1
ATOM 668 C CA . ASP A 1 91 ? -3.279 9.630 13.263 1.00 84.12 91 ASP A CA 1
ATOM 669 C C . ASP A 1 91 ? -2.176 8.749 13.874 1.00 84.12 91 ASP A C 1
ATOM 671 O O . ASP A 1 91 ? -2.415 7.953 14.782 1.00 84.12 91 ASP A O 1
ATOM 675 N N . GLY A 1 92 ? -0.934 8.939 13.416 1.00 86.25 92 GLY A N 1
ATOM 676 C CA . GLY A 1 92 ? 0.266 8.339 14.024 1.00 86.25 92 GLY A CA 1
ATOM 677 C C . GLY A 1 92 ? 0.595 6.914 13.569 1.00 86.25 92 GLY A C 1
ATOM 678 O O . GLY A 1 92 ? 1.618 6.367 13.984 1.00 86.25 92 GLY A O 1
ATOM 679 N N . LEU A 1 93 ? -0.232 6.336 12.696 1.00 90.56 93 LEU A N 1
ATOM 680 C CA . LEU A 1 93 ? 0.020 5.056 12.041 1.00 90.56 93 LEU A CA 1
ATOM 681 C C . LEU A 1 93 ? 0.472 5.261 10.591 1.00 90.56 93 LEU A C 1
ATOM 683 O O . LEU A 1 93 ? -0.100 6.071 9.865 1.00 90.56 93 LEU A O 1
ATOM 687 N N . GLU A 1 94 ? 1.455 4.477 10.148 1.00 92.00 94 GLU A N 1
ATOM 688 C CA . GLU A 1 94 ? 1.866 4.402 8.742 1.00 92.00 94 GLU A CA 1
ATOM 689 C C . GLU A 1 94 ? 1.649 2.987 8.206 1.00 92.00 94 GLU A C 1
ATOM 691 O O . GLU A 1 94 ? 2.164 2.015 8.762 1.00 92.00 94 GLU A O 1
ATOM 696 N N . LEU A 1 95 ? 0.902 2.872 7.105 1.00 93.00 95 LEU A N 1
ATOM 697 C CA . LEU A 1 95 ? 0.658 1.608 6.421 1.00 93.00 95 LEU A CA 1
ATOM 698 C C . LEU A 1 95 ? 1.550 1.486 5.188 1.00 93.00 95 LEU A C 1
ATOM 700 O O . LEU A 1 95 ? 1.551 2.337 4.298 1.00 93.00 95 LEU A O 1
ATOM 704 N N . THR A 1 96 ? 2.226 0.351 5.099 1.00 95.00 96 THR A N 1
ATOM 705 C CA . THR A 1 96 ? 2.923 -0.114 3.908 1.00 95.00 96 THR A CA 1
ATOM 706 C C . THR A 1 96 ? 2.218 -1.349 3.361 1.00 95.00 96 THR A C 1
ATOM 708 O O . THR A 1 96 ? 2.055 -2.340 4.067 1.00 95.00 96 THR A O 1
ATOM 711 N N . THR A 1 97 ? 1.836 -1.330 2.088 1.00 96.31 97 THR A N 1
ATOM 712 C CA . THR A 1 97 ? 1.303 -2.510 1.396 1.00 96.31 97 THR A CA 1
ATOM 713 C C . THR A 1 97 ? 2.333 -3.035 0.410 1.00 96.31 97 THR A C 1
ATOM 715 O O . THR A 1 97 ? 2.838 -2.286 -0.425 1.00 96.31 97 THR A O 1
ATOM 718 N N . THR A 1 98 ? 2.640 -4.328 0.493 1.00 96.69 98 THR A N 1
ATOM 719 C CA . THR A 1 98 ? 3.653 -4.979 -0.340 1.00 96.69 98 THR A CA 1
ATOM 720 C C . THR A 1 98 ? 3.056 -6.132 -1.143 1.00 96.69 98 THR A C 1
ATOM 722 O O . THR A 1 98 ? 2.411 -7.035 -0.600 1.00 96.69 98 THR A O 1
ATOM 725 N N . THR A 1 99 ? 3.292 -6.129 -2.454 1.00 96.50 99 THR A N 1
ATOM 726 C CA . THR A 1 99 ? 2.910 -7.211 -3.362 1.00 96.50 99 THR A CA 1
ATOM 727 C C . THR A 1 99 ? 3.992 -8.292 -3.358 1.00 96.50 99 THR A C 1
ATOM 729 O O . THR A 1 99 ? 5.153 -8.040 -3.672 1.00 96.50 99 THR A O 1
ATOM 732 N N . THR A 1 100 ? 3.622 -9.505 -2.940 1.00 88.81 100 THR A N 1
ATOM 733 C CA . THR A 1 100 ? 4.574 -10.602 -2.676 1.00 88.81 100 THR A CA 1
ATOM 734 C C . THR A 1 100 ? 4.547 -11.708 -3.730 1.00 88.81 100 THR A C 1
ATOM 736 O O . THR A 1 100 ? 5.494 -12.480 -3.813 1.00 88.81 100 THR A O 1
ATOM 739 N N . ALA A 1 101 ? 3.474 -11.798 -4.521 1.00 86.81 101 ALA A N 1
ATOM 740 C CA . ALA A 1 101 ? 3.253 -12.852 -5.518 1.00 86.81 101 ALA A CA 1
ATOM 741 C C . ALA A 1 101 ? 3.341 -12.344 -6.971 1.00 86.81 101 ALA A C 1
ATOM 743 O O . ALA A 1 101 ? 3.033 -13.078 -7.904 1.00 86.81 101 ALA A O 1
ATOM 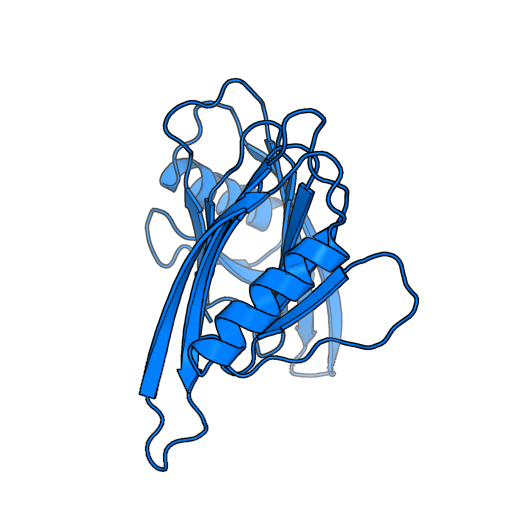744 N N . GLY A 1 102 ? 3.750 -11.089 -7.169 1.00 91.38 102 GLY A N 1
ATOM 745 C CA . GLY A 1 102 ? 3.823 -10.456 -8.482 1.00 91.38 102 GLY A CA 1
ATOM 746 C C . GLY A 1 102 ? 3.774 -8.927 -8.410 1.00 91.38 102 GLY A C 1
ATOM 747 O O . GLY A 1 102 ? 3.594 -8.353 -7.324 1.00 91.38 102 GLY A O 1
ATOM 748 N N . PRO A 1 103 ? 3.945 -8.243 -9.556 1.00 94.12 103 PRO A N 1
ATOM 749 C CA . PRO A 1 103 ? 3.687 -6.813 -9.655 1.00 94.12 103 PRO A CA 1
ATOM 750 C C . PRO A 1 103 ? 2.190 -6.522 -9.445 1.00 94.12 103 PRO A C 1
ATOM 752 O O . PRO A 1 103 ? 1.356 -7.357 -9.790 1.00 94.12 103 PRO A O 1
ATOM 755 N N . PRO A 1 104 ? 1.823 -5.340 -8.926 1.00 96.56 104 PRO A N 1
ATOM 756 C CA . PRO A 1 104 ? 0.422 -4.941 -8.860 1.00 96.56 104 PRO A CA 1
ATOM 757 C C . PRO A 1 104 ? -0.178 -4.797 -10.264 1.00 96.56 104 PRO A C 1
ATOM 759 O O . PRO A 1 104 ? 0.446 -4.218 -11.161 1.00 96.56 104 PRO A O 1
ATOM 762 N N . THR A 1 105 ? -1.421 -5.244 -10.453 1.00 96.94 105 THR A N 1
ATOM 763 C CA . THR A 1 105 ? -2.171 -5.001 -11.697 1.00 96.94 105 THR A CA 1
ATOM 764 C C . THR A 1 105 ? -2.554 -3.539 -11.842 1.00 96.94 105 THR A C 1
ATOM 766 O O . THR A 1 105 ? -2.707 -3.051 -12.958 1.00 96.94 105 THR A O 1
ATOM 769 N N . TRP A 1 106 ? -2.724 -2.845 -10.720 1.00 97.00 106 TRP A N 1
ATOM 770 C CA . TRP A 1 106 ? -2.973 -1.414 -10.650 1.00 97.00 106 TRP A CA 1
ATOM 771 C C . TRP A 1 106 ? -2.771 -0.909 -9.219 1.00 97.00 106 TRP A C 1
ATOM 773 O O . TRP A 1 106 ? -2.951 -1.637 -8.245 1.00 97.00 106 TRP A O 1
ATOM 783 N N . ILE A 1 107 ? -2.416 0.366 -9.114 1.00 97.31 107 ILE A N 1
ATOM 784 C CA . ILE A 1 107 ? -2.343 1.156 -7.889 1.00 97.31 107 ILE A CA 1
ATOM 785 C C . ILE A 1 107 ? -3.239 2.375 -8.104 1.00 97.31 107 ILE A C 1
ATOM 787 O O . ILE A 1 107 ? -3.115 3.076 -9.114 1.00 97.31 107 ILE A O 1
ATOM 791 N N . ARG A 1 108 ? -4.140 2.629 -7.159 1.00 96.19 108 ARG A N 1
ATOM 792 C CA . ARG A 1 108 ? -5.002 3.808 -7.105 1.00 96.19 108 ARG A CA 1
ATOM 793 C C . ARG A 1 108 ? -4.819 4.507 -5.767 1.00 96.19 108 ARG A C 1
ATOM 795 O O . ARG A 1 108 ? -4.662 3.874 -4.726 1.00 96.19 108 ARG A O 1
ATOM 802 N N . LEU A 1 109 ? -4.857 5.831 -5.823 1.00 93.19 109 LEU A N 1
ATOM 803 C CA . LEU A 1 109 ? -4.834 6.691 -4.650 1.00 93.19 109 LEU A CA 1
ATOM 804 C C . LEU A 1 109 ? -6.071 7.561 -4.685 1.00 93.19 109 LEU A C 1
ATOM 806 O O . LEU A 1 109 ? -6.261 8.350 -5.614 1.00 93.19 109 LEU A O 1
ATOM 810 N N . GLU A 1 110 ? -6.912 7.398 -3.677 1.00 87.44 110 GLU A N 1
ATOM 811 C CA . GLU A 1 110 ? -8.151 8.141 -3.551 1.00 87.44 110 GLU A CA 1
ATOM 812 C C . GLU A 1 110 ? -8.070 9.090 -2.365 1.00 87.44 110 GLU A C 1
ATOM 814 O O . GLU A 1 110 ? -7.676 8.743 -1.249 1.00 87.44 110 GLU A O 1
ATOM 819 N N . ARG A 1 111 ? -8.437 10.333 -2.649 1.00 77.25 111 ARG A N 1
ATOM 820 C CA . ARG A 1 111 ? -8.399 11.425 -1.695 1.00 77.25 111 ARG A CA 1
ATOM 821 C C . ARG A 1 111 ? -9.598 11.331 -0.733 1.00 77.25 111 ARG A C 1
ATOM 823 O O . ARG A 1 111 ? -10.716 11.123 -1.208 1.00 77.25 111 ARG A O 1
ATOM 830 N N . PRO A 1 112 ? -9.423 11.579 0.578 1.00 70.00 112 PRO A N 1
ATOM 831 C CA . PRO A 1 112 ? -10.540 11.905 1.458 1.00 70.00 112 PRO A CA 1
ATOM 832 C C . PRO A 1 112 ? -11.092 13.304 1.140 1.00 70.00 112 PRO A C 1
ATOM 834 O O . PRO A 1 112 ? -10.361 14.215 0.753 1.00 70.00 112 PRO A O 1
ATOM 837 N N . THR A 1 113 ? -12.397 13.498 1.317 1.00 68.25 113 THR A N 1
ATOM 838 C CA . THR A 1 113 ? -13.144 14.695 0.885 1.00 68.25 113 THR A CA 1
ATOM 839 C C . THR A 1 113 ? -12.581 16.025 1.414 1.00 68.25 113 THR A C 1
ATOM 841 O O . THR A 1 113 ? -12.806 17.066 0.800 1.00 68.25 113 THR A O 1
ATOM 844 N N . GLN A 1 114 ? -11.815 15.998 2.507 1.00 63.91 114 GLN A N 1
ATOM 845 C CA . GLN A 1 114 ? -11.086 17.135 3.068 1.00 63.91 114 GLN A CA 1
ATOM 846 C C . GLN A 1 114 ? -9.618 16.722 3.266 1.00 63.91 114 GLN A C 1
ATOM 848 O O . GLN A 1 114 ? -9.341 15.700 3.881 1.00 63.91 114 GLN A O 1
ATOM 853 N N . LEU A 1 115 ? -8.695 17.482 2.674 1.00 64.56 115 LEU A N 1
ATOM 854 C CA . LEU A 1 115 ? -7.250 17.379 2.918 1.00 64.56 115 LEU A CA 1
ATOM 855 C C . LEU A 1 115 ? -6.762 18.799 3.150 1.00 64.56 115 LEU A C 1
ATOM 857 O O . LEU A 1 115 ? -7.046 19.665 2.312 1.00 64.56 115 LEU A O 1
ATOM 861 N N . GLU A 1 116 ? -6.028 19.008 4.231 1.00 65.25 116 GLU A N 1
ATOM 862 C CA . GLU A 1 116 ? -5.381 20.282 4.551 1.00 65.25 116 GLU A CA 1
ATOM 863 C C . GLU A 1 116 ? -3.852 20.170 4.462 1.00 65.25 116 GLU A C 1
ATOM 865 O O . GLU A 1 116 ? -3.162 21.181 4.336 1.00 65.25 116 GLU A O 1
ATOM 870 N N . SER A 1 117 ? -3.325 18.941 4.444 1.00 75.69 117 SER A N 1
ATOM 871 C CA . SER A 1 117 ? -1.893 18.642 4.444 1.00 75.69 117 SER A CA 1
ATOM 872 C C . SER A 1 117 ? -1.345 18.137 3.097 1.00 75.69 117 SER A C 1
ATOM 874 O O . SER A 1 117 ? -2.068 17.619 2.242 1.00 75.69 117 SER A O 1
ATOM 876 N N . VAL A 1 118 ? -0.034 18.320 2.897 1.00 81.50 118 VAL A N 1
ATOM 877 C CA . VAL A 1 118 ? 0.747 17.628 1.856 1.00 81.50 118 VAL A CA 1
ATOM 878 C C . VAL A 1 118 ? 1.076 16.223 2.353 1.00 81.50 118 VAL A C 1
ATOM 880 O O . VAL A 1 118 ? 1.432 16.045 3.518 1.00 81.50 118 VAL A O 1
ATOM 883 N N . SER A 1 119 ? 0.990 15.237 1.464 1.00 87.56 119 SER A N 1
ATOM 884 C CA . SER A 1 119 ? 1.294 13.836 1.773 1.00 87.56 119 SER A CA 1
ATOM 885 C C . SER A 1 119 ? 2.461 13.341 0.932 1.00 87.56 119 SER A C 1
ATOM 887 O O . SER A 1 119 ? 2.653 13.805 -0.187 1.00 87.56 119 SER A O 1
ATOM 889 N N . THR A 1 120 ? 3.198 12.348 1.416 1.00 91.56 120 THR A N 1
ATOM 890 C CA . THR A 1 120 ? 4.295 11.728 0.668 1.00 91.56 120 THR A CA 1
ATOM 891 C C . THR A 1 120 ? 3.931 10.296 0.316 1.00 91.56 120 THR A C 1
ATOM 893 O O . THR A 1 120 ? 3.740 9.457 1.190 1.00 91.56 120 THR A O 1
ATOM 896 N N . LEU A 1 121 ? 3.858 10.007 -0.978 1.00 94.06 121 LEU A N 1
ATOM 897 C CA . LEU A 1 121 ? 3.758 8.659 -1.517 1.00 94.06 121 LEU A CA 1
ATOM 898 C C . LEU A 1 121 ? 5.160 8.128 -1.804 1.00 94.06 121 LEU A C 1
ATOM 900 O O . LEU A 1 121 ? 5.939 8.774 -2.507 1.00 94.06 121 LEU A O 1
ATOM 904 N N . ARG A 1 122 ? 5.451 6.915 -1.342 1.00 96.69 122 ARG A N 1
ATOM 905 C CA . ARG A 1 122 ? 6.683 6.203 -1.671 1.00 96.69 122 ARG A CA 1
ATOM 906 C C . ARG A 1 122 ? 6.363 4.846 -2.278 1.00 96.69 122 ARG A C 1
ATOM 908 O O . ARG A 1 122 ? 5.616 4.059 -1.708 1.00 96.69 122 ARG A O 1
ATOM 915 N N . ILE A 1 123 ? 6.966 4.562 -3.428 1.00 97.44 123 ILE A N 1
ATOM 916 C CA . ILE A 1 123 ? 6.862 3.286 -4.136 1.00 97.44 123 ILE A CA 1
ATOM 917 C C . ILE A 1 123 ? 8.269 2.731 -4.318 1.00 97.44 123 ILE A C 1
ATOM 919 O O . ILE A 1 123 ? 9.114 3.345 -4.965 1.00 97.44 123 ILE A O 1
ATOM 923 N N . THR A 1 124 ? 8.519 1.551 -3.763 1.00 97.62 124 THR A N 1
ATOM 924 C CA . THR A 1 124 ? 9.749 0.787 -3.987 1.00 97.62 124 THR A CA 1
ATOM 925 C C . THR A 1 124 ? 9.411 -0.438 -4.818 1.00 97.62 124 THR A C 1
ATOM 927 O O . THR A 1 124 ? 8.595 -1.251 -4.398 1.00 97.62 124 THR A O 1
ATOM 930 N N . ALA A 1 125 ? 10.025 -0.588 -5.986 1.00 97.44 125 ALA A N 1
ATOM 931 C CA . ALA A 1 125 ? 9.780 -1.703 -6.892 1.00 97.44 125 ALA A CA 1
ATOM 932 C C . ALA A 1 125 ? 11.047 -2.546 -7.055 1.00 97.44 125 ALA A C 1
ATOM 934 O O . ALA A 1 125 ? 12.128 -2.014 -7.315 1.00 97.44 125 ALA A O 1
ATOM 935 N N . LEU A 1 126 ? 10.902 -3.864 -6.915 1.00 97.06 126 LEU A N 1
ATOM 936 C CA . LEU A 1 126 ? 11.962 -4.827 -7.188 1.00 97.06 126 LEU A CA 1
ATOM 937 C C . LEU A 1 126 ? 11.818 -5.321 -8.627 1.00 97.06 126 LEU A C 1
ATOM 939 O O . LEU A 1 126 ? 10.764 -5.826 -9.015 1.00 97.06 126 LEU A O 1
ATOM 943 N N . GLY A 1 127 ? 12.886 -5.183 -9.403 1.00 96.88 127 GLY A N 1
ATOM 944 C CA . GLY A 1 127 ? 13.004 -5.682 -10.762 1.00 96.88 127 GLY A CA 1
ATOM 945 C C . GLY A 1 127 ? 13.893 -6.919 -10.844 1.00 96.88 127 GLY A C 1
ATOM 946 O O . GLY A 1 127 ? 14.876 -7.037 -10.109 1.00 96.88 127 GLY A O 1
ATOM 947 N N . ARG A 1 128 ? 13.582 -7.818 -11.779 1.00 96.62 128 ARG A N 1
ATOM 948 C CA . ARG A 1 128 ? 14.413 -8.968 -12.142 1.00 96.62 128 ARG A CA 1
ATOM 949 C C . ARG A 1 128 ? 14.507 -9.119 -13.659 1.00 96.62 128 ARG A C 1
ATOM 951 O O . ARG A 1 128 ? 13.527 -8.953 -14.381 1.00 96.62 128 ARG A O 1
ATOM 958 N N . SER A 1 129 ? 15.696 -9.434 -14.147 1.00 96.38 129 SER A N 1
ATOM 959 C CA . SER A 1 129 ? 15.934 -9.787 -15.544 1.00 96.38 129 SER A CA 1
ATOM 960 C C . SER A 1 129 ? 15.555 -11.244 -15.790 1.00 96.38 129 SER A C 1
ATOM 962 O O . SER A 1 129 ? 15.929 -12.132 -15.023 1.00 96.38 129 SER A O 1
ATOM 964 N N . ALA A 1 130 ? 14.824 -11.493 -16.876 1.00 92.56 130 ALA A N 1
ATOM 965 C CA . ALA A 1 130 ? 14.454 -12.844 -17.291 1.00 92.56 130 ALA A CA 1
ATOM 966 C C . ALA A 1 130 ? 15.615 -13.607 -17.957 1.00 92.56 130 ALA A C 1
ATOM 968 O O . ALA A 1 130 ? 15.549 -14.826 -18.065 1.00 92.56 130 ALA A O 1
ATOM 969 N N . VAL A 1 131 ? 16.661 -12.902 -18.408 1.00 94.62 131 VAL A N 1
ATOM 970 C CA . VAL A 1 131 ? 17.772 -13.488 -19.177 1.00 94.62 131 VAL A CA 1
ATOM 971 C C . VAL A 1 131 ? 18.874 -14.011 -18.259 1.00 94.62 131 VAL A C 1
ATOM 973 O O . VAL A 1 131 ? 19.302 -15.151 -18.390 1.00 94.62 131 VAL A O 1
ATOM 976 N N . ASP A 1 132 ? 19.329 -13.179 -17.324 1.00 94.69 132 ASP A N 1
ATOM 977 C CA . ASP A 1 132 ? 20.490 -13.444 -16.459 1.00 94.69 132 ASP A CA 1
ATOM 978 C C . ASP A 1 132 ? 20.125 -13.496 -14.965 1.00 94.69 132 ASP A C 1
ATOM 980 O O . ASP A 1 132 ? 20.981 -13.717 -14.112 1.00 94.69 132 ASP A O 1
ATOM 984 N N . GLY A 1 133 ? 18.850 -13.286 -14.620 1.00 93.81 133 GLY A N 1
ATOM 985 C CA . GLY A 1 133 ? 18.371 -13.310 -13.241 1.00 93.81 133 GLY A CA 1
ATOM 986 C C . GLY A 1 133 ? 18.797 -12.112 -12.391 1.00 93.81 133 GLY A C 1
ATOM 987 O O . GLY A 1 133 ? 18.427 -12.080 -11.215 1.00 93.81 133 GLY A O 1
ATOM 988 N N . ARG A 1 134 ? 19.519 -11.132 -12.958 1.00 95.94 134 ARG A N 1
ATOM 989 C CA . ARG A 1 134 ? 19.978 -9.925 -12.256 1.00 95.94 134 ARG A CA 1
ATOM 990 C C . ARG A 1 134 ? 18.801 -9.187 -11.628 1.00 95.94 134 ARG A C 1
ATOM 992 O O . ARG A 1 134 ? 17.757 -9.017 -12.259 1.00 95.94 134 ARG A O 1
ATOM 999 N N . THR A 1 135 ? 18.985 -8.720 -10.398 1.00 96.06 135 THR A N 1
ATOM 1000 C CA . THR A 1 135 ? 17.985 -7.945 -9.658 1.00 96.06 135 THR A CA 1
ATOM 1001 C C . THR A 1 135 ? 18.396 -6.488 -9.519 1.00 96.06 135 THR A C 1
ATOM 1003 O O . THR A 1 135 ? 19.583 -6.167 -9.505 1.00 96.06 135 THR A O 1
ATOM 1006 N N . GLY A 1 136 ? 17.415 -5.611 -9.348 1.00 95.50 136 GLY A N 1
ATOM 1007 C CA . GLY A 1 136 ? 17.638 -4.200 -9.060 1.00 95.50 136 GLY A CA 1
ATOM 1008 C C . GLY A 1 136 ? 16.406 -3.577 -8.427 1.00 95.50 136 GLY A C 1
ATOM 1009 O O . GLY A 1 136 ? 15.300 -4.091 -8.579 1.00 95.50 136 GLY A O 1
ATOM 1010 N N . THR A 1 137 ? 16.595 -2.471 -7.718 1.00 96.06 137 THR A N 1
ATOM 1011 C CA . THR A 1 137 ? 15.518 -1.791 -6.994 1.00 96.06 137 THR A CA 1
ATOM 1012 C C . THR A 1 137 ? 15.370 -0.372 -7.513 1.00 96.06 137 THR A C 1
ATOM 1014 O O . THR A 1 137 ? 16.355 0.351 -7.634 1.00 96.06 137 THR A O 1
ATOM 1017 N N . GLY A 1 138 ? 14.135 0.032 -7.788 1.00 96.12 138 GLY A N 1
ATOM 1018 C CA . GLY A 1 138 ? 13.776 1.421 -8.037 1.00 96.12 138 GLY A CA 1
ATOM 1019 C C . GLY A 1 138 ? 13.009 1.995 -6.850 1.00 96.12 138 GLY A C 1
ATOM 1020 O O . GLY A 1 138 ? 12.149 1.318 -6.288 1.00 96.12 138 GLY A O 1
ATOM 1021 N N . VAL A 1 139 ? 13.274 3.257 -6.503 1.00 97.25 139 VAL A N 1
ATOM 1022 C CA . VAL A 1 139 ? 12.449 4.032 -5.564 1.00 97.25 139 VAL A CA 1
ATOM 1023 C C . VAL A 1 139 ? 11.874 5.257 -6.274 1.00 97.25 139 VAL A C 1
ATOM 1025 O O . VAL A 1 139 ? 12.615 6.006 -6.904 1.00 97.25 139 VAL A O 1
ATOM 1028 N N . LEU A 1 140 ? 10.564 5.456 -6.155 1.00 96.62 140 LEU A N 1
ATOM 1029 C CA . LEU A 1 140 ? 9.842 6.646 -6.590 1.00 96.62 140 LEU A CA 1
ATOM 1030 C C . LEU A 1 140 ? 9.205 7.286 -5.357 1.00 96.62 140 LEU A C 1
ATOM 1032 O O . LEU A 1 140 ? 8.444 6.635 -4.642 1.00 96.62 140 LEU A O 1
ATOM 1036 N N . THR A 1 141 ? 9.501 8.562 -5.130 1.00 96.50 141 THR A N 1
ATOM 1037 C CA . THR A 1 141 ? 8.890 9.366 -4.067 1.00 96.50 141 THR A CA 1
ATOM 1038 C C . THR A 1 141 ? 8.153 10.533 -4.703 1.00 96.50 141 THR A C 1
ATOM 1040 O O . THR A 1 141 ? 8.703 11.213 -5.568 1.00 96.50 141 THR A O 1
ATOM 1043 N N . LEU A 1 142 ? 6.908 10.751 -4.294 1.00 94.12 142 LEU A N 1
ATOM 1044 C CA . LEU A 1 142 ? 6.044 11.793 -4.825 1.00 94.12 142 LEU A CA 1
ATOM 1045 C C . LEU A 1 142 ? 5.355 12.543 -3.687 1.00 94.12 142 LEU A C 1
ATOM 1047 O O . LEU A 1 142 ? 4.672 11.936 -2.867 1.00 94.12 142 LEU A O 1
ATOM 1051 N N . GLU A 1 143 ? 5.465 13.867 -3.696 1.00 91.75 143 GLU A N 1
ATOM 1052 C CA . GLU A 1 143 ? 4.603 14.723 -2.887 1.00 91.75 143 GLU A CA 1
ATOM 1053 C C . GLU A 1 143 ? 3.224 14.842 -3.548 1.00 91.75 143 GLU A C 1
ATOM 1055 O O . GLU A 1 143 ? 3.078 15.242 -4.707 1.00 91.75 143 GLU A O 1
ATOM 1060 N N . LEU A 1 144 ? 2.193 14.470 -2.801 1.00 88.00 144 LEU A N 1
ATOM 1061 C CA . LEU A 1 144 ? 0.797 14.600 -3.174 1.00 88.00 144 LEU A CA 1
ATOM 1062 C C . LEU A 1 144 ? 0.297 15.951 -2.669 1.00 88.00 144 LEU A C 1
ATOM 1064 O O . LEU A 1 144 ? 0.160 16.183 -1.468 1.00 88.00 144 LEU A O 1
ATOM 1068 N N . GLY A 1 145 ? 0.008 16.853 -3.604 1.00 82.50 145 GLY A N 1
ATOM 1069 C CA . GLY A 1 145 ? -0.598 18.133 -3.261 1.00 82.50 145 GLY A CA 1
ATOM 1070 C C . GLY A 1 145 ? -1.996 17.946 -2.664 1.00 82.50 145 GLY A C 1
ATOM 1071 O O . GLY A 1 145 ? -2.762 17.098 -3.122 1.00 82.50 145 GLY A O 1
ATOM 1072 N N . ALA A 1 146 ? -2.377 18.811 -1.721 1.00 76.88 146 ALA A N 1
ATOM 1073 C CA . ALA A 1 146 ? -3.672 18.752 -1.031 1.00 76.88 146 ALA A CA 1
ATOM 1074 C C . ALA A 1 146 ? -4.897 18.772 -1.973 1.00 76.88 146 ALA A C 1
ATOM 1076 O O . ALA A 1 146 ? -5.987 18.365 -1.589 1.00 76.88 146 ALA A O 1
ATOM 1077 N N . LYS A 1 147 ? -4.744 19.243 -3.221 1.00 81.69 147 LYS A N 1
ATOM 1078 C CA . LYS A 1 147 ? -5.805 19.287 -4.249 1.00 81.69 147 LYS A CA 1
ATOM 1079 C C . LYS A 1 147 ? -5.669 18.215 -5.338 1.00 81.69 147 LYS A C 1
ATOM 1081 O O . LYS A 1 147 ? -6.392 18.277 -6.332 1.00 81.69 147 LYS A O 1
ATOM 1086 N N . ALA A 1 148 ? -4.758 17.256 -5.190 1.00 85.94 148 ALA A N 1
ATOM 1087 C CA . ALA A 1 148 ? -4.554 16.219 -6.191 1.00 85.94 148 ALA A CA 1
ATOM 1088 C C . ALA A 1 148 ? -5.788 15.300 -6.292 1.00 85.94 148 ALA A C 1
ATOM 1090 O O . ALA A 1 148 ? -6.317 14.806 -5.298 1.00 85.94 148 ALA A O 1
ATOM 1091 N N . SER A 1 149 ? -6.259 15.085 -7.520 1.00 89.12 149 SER A N 1
ATOM 1092 C CA . SER A 1 149 ? -7.279 14.088 -7.864 1.00 89.12 149 SER A CA 1
ATOM 1093 C C . SER A 1 149 ? -6.620 12.766 -8.266 1.00 89.12 149 SER A C 1
ATOM 1095 O O . SER A 1 149 ? -5.493 12.779 -8.765 1.00 89.12 149 SER A O 1
ATOM 1097 N N . ALA A 1 150 ? -7.322 11.636 -8.145 1.00 90.94 150 ALA A N 1
ATOM 1098 C CA . ALA A 1 150 ? -6.780 10.331 -8.540 1.00 90.94 150 ALA A CA 1
ATOM 1099 C C . ALA A 1 150 ? -6.238 10.301 -9.994 1.00 90.94 150 ALA A C 1
ATOM 1101 O O . ALA A 1 150 ? -5.107 9.851 -10.195 1.00 90.94 150 ALA A O 1
ATOM 1102 N N . PRO A 1 151 ? -6.930 10.877 -11.007 1.00 93.69 151 PRO A N 1
ATOM 1103 C CA . PRO A 1 151 ? -6.367 11.030 -12.352 1.00 93.69 151 PRO A CA 1
ATOM 1104 C C . PRO A 1 151 ? -5.070 11.836 -12.412 1.00 93.69 151 PRO A C 1
ATOM 1106 O O . PRO A 1 151 ? -4.148 11.482 -13.150 1.00 93.69 151 PRO A O 1
ATOM 1109 N N . SER A 1 152 ? -4.987 12.926 -11.642 1.00 92.81 152 SER A N 1
ATOM 1110 C CA . SER A 1 152 ? -3.778 13.751 -11.599 1.00 92.81 152 SER A CA 1
ATOM 1111 C C . SER A 1 152 ? -2.610 13.007 -10.951 1.00 92.81 152 SER A C 1
ATOM 1113 O O . SER A 1 152 ? -1.508 13.059 -11.489 1.00 92.81 152 SER A O 1
ATOM 1115 N N . VAL A 1 153 ? -2.857 12.243 -9.879 1.00 93.69 153 VAL A N 1
ATOM 1116 C CA . VAL A 1 153 ? -1.839 11.420 -9.212 1.00 93.69 153 VAL A CA 1
ATOM 1117 C C . VAL A 1 153 ? -1.324 10.336 -10.157 1.00 93.69 153 VAL A C 1
ATOM 1119 O O . VAL A 1 153 ? -0.117 10.235 -10.350 1.00 93.69 153 VAL A O 1
ATOM 1122 N N . SER A 1 154 ? -2.216 9.592 -10.823 1.00 96.00 154 SER A N 1
ATOM 1123 C CA . SER A 1 154 ? -1.845 8.579 -11.827 1.00 96.00 154 SER A CA 1
ATOM 1124 C C . SER A 1 154 ? -0.983 9.168 -12.960 1.00 96.00 154 SER A C 1
ATOM 1126 O O . SER A 1 154 ? 0.042 8.597 -13.339 1.00 96.00 154 SER A O 1
ATOM 1128 N N . ASN A 1 155 ? -1.337 10.353 -13.471 1.00 95.88 155 ASN A N 1
ATOM 1129 C CA . ASN A 1 155 ? -0.555 11.033 -14.505 1.00 95.88 155 ASN A CA 1
ATOM 1130 C C . ASN A 1 155 ? 0.824 11.496 -14.006 1.00 95.88 155 ASN A C 1
ATOM 1132 O O . ASN A 1 155 ? 1.816 11.373 -14.725 1.00 95.88 155 ASN A O 1
ATOM 1136 N N . VAL A 1 156 ? 0.901 12.038 -12.788 1.00 95.38 156 VAL A N 1
ATOM 1137 C CA . VAL A 1 156 ? 2.172 12.475 -12.196 1.00 95.38 156 VAL A CA 1
ATOM 1138 C C . VAL A 1 156 ? 3.077 11.278 -11.916 1.00 95.38 156 VAL A C 1
ATOM 1140 O O . VAL A 1 156 ? 4.251 11.333 -12.270 1.00 95.38 156 VAL A O 1
ATOM 1143 N N . LEU A 1 157 ? 2.533 10.181 -11.383 1.00 96.38 157 LEU A N 1
ATOM 1144 C CA . LEU A 1 157 ? 3.251 8.917 -11.211 1.00 96.38 157 LEU A CA 1
ATOM 1145 C C . LEU A 1 157 ? 3.865 8.437 -12.524 1.00 96.38 157 LEU A C 1
ATOM 1147 O O . LEU A 1 157 ? 5.056 8.149 -12.569 1.00 96.38 157 LEU A O 1
ATOM 1151 N N . HIS A 1 158 ? 3.085 8.422 -13.606 1.00 96.81 158 HIS A N 1
ATOM 1152 C CA . HIS A 1 158 ? 3.577 8.008 -14.918 1.00 96.81 158 HIS A CA 1
ATOM 1153 C C . HIS A 1 158 ? 4.729 8.890 -15.423 1.00 96.81 158 HIS A C 1
ATOM 1155 O O . HIS A 1 158 ? 5.752 8.374 -15.873 1.00 96.81 158 HIS A O 1
ATOM 1161 N N . LYS A 1 159 ? 4.603 10.218 -15.296 1.00 96.56 159 LYS A N 1
ATOM 1162 C CA . LYS A 1 159 ? 5.656 11.166 -15.699 1.00 96.56 159 LYS A CA 1
ATOM 1163 C C . LYS A 1 159 ? 6.930 11.017 -14.866 1.00 96.56 159 LYS A C 1
ATOM 1165 O O . LYS A 1 159 ? 8.018 10.971 -15.432 1.00 96.56 159 LYS A O 1
ATOM 1170 N N . GLN A 1 160 ? 6.800 10.930 -13.542 1.00 96.00 160 GLN A N 1
ATOM 1171 C CA . GLN A 1 160 ? 7.942 10.790 -12.633 1.00 96.00 160 GLN A CA 1
ATOM 1172 C C . GLN A 1 160 ? 8.640 9.440 -12.810 1.00 96.00 160 GLN A C 1
ATOM 1174 O O . GLN A 1 160 ? 9.864 9.381 -12.858 1.00 96.00 160 GLN A O 1
ATOM 1179 N N . ALA A 1 161 ? 7.874 8.365 -13.002 1.00 96.44 161 ALA A N 1
ATOM 1180 C CA . ALA A 1 161 ? 8.415 7.056 -13.343 1.00 96.44 161 ALA A CA 1
ATOM 1181 C C . ALA A 1 161 ? 9.249 7.118 -14.633 1.00 96.44 161 ALA A C 1
ATOM 1183 O O . ALA A 1 161 ? 10.389 6.661 -14.641 1.00 96.44 161 ALA A O 1
ATOM 1184 N N . GLY A 1 162 ? 8.735 7.760 -15.689 1.00 95.69 162 GLY A N 1
ATOM 1185 C CA . GLY A 1 162 ? 9.478 7.955 -16.937 1.00 95.69 162 GLY A CA 1
ATOM 1186 C C . GLY A 1 162 ? 10.774 8.755 -16.754 1.00 95.69 162 GLY A C 1
ATOM 1187 O O . GLY A 1 162 ? 11.804 8.379 -17.307 1.00 95.69 162 GLY A O 1
ATOM 1188 N N . ALA A 1 163 ? 10.757 9.804 -15.925 1.00 94.69 163 ALA A N 1
ATOM 1189 C CA . ALA A 1 163 ? 11.954 10.585 -15.595 1.00 94.69 163 ALA A CA 1
ATOM 1190 C C . ALA A 1 163 ? 13.021 9.768 -14.838 1.00 94.69 163 ALA A C 1
ATOM 1192 O O . ALA A 1 163 ? 14.211 10.040 -14.969 1.00 94.69 163 ALA A O 1
ATOM 1193 N N . LEU A 1 164 ? 12.604 8.739 -14.093 1.00 94.44 164 LEU A N 1
ATOM 1194 C CA . LEU A 1 164 ? 13.480 7.776 -13.419 1.00 94.44 164 LEU A CA 1
ATOM 1195 C C . LEU A 1 164 ? 13.892 6.594 -14.318 1.00 94.44 164 LEU A C 1
ATOM 1197 O O . LEU A 1 164 ? 14.515 5.647 -13.837 1.00 94.44 164 LEU A O 1
ATOM 1201 N N . GLY A 1 165 ? 13.519 6.605 -15.602 1.00 94.62 165 GLY A N 1
ATOM 1202 C CA . GLY A 1 165 ? 13.790 5.513 -16.541 1.00 94.62 165 GLY A CA 1
ATOM 1203 C C . GLY A 1 165 ? 12.909 4.276 -16.339 1.00 94.62 165 GLY A C 1
ATOM 1204 O O . GLY A 1 165 ? 13.217 3.207 -16.861 1.00 94.62 165 GLY A O 1
ATOM 1205 N N . TRP A 1 166 ? 11.816 4.378 -15.580 1.00 96.69 166 TRP A N 1
ATOM 1206 C CA . TRP A 1 166 ? 10.887 3.266 -15.396 1.00 96.69 166 TRP A CA 1
ATOM 1207 C C . TRP A 1 166 ? 9.917 3.194 -16.568 1.00 96.69 166 TRP A C 1
ATOM 1209 O O . TRP A 1 166 ? 9.367 4.204 -17.014 1.00 96.69 166 TRP A O 1
ATOM 1219 N N . LEU A 1 167 ? 9.615 1.972 -16.998 1.00 97.06 167 LEU A N 1
ATOM 1220 C CA . LEU A 1 167 ? 8.459 1.726 -17.847 1.00 97.06 167 LEU A CA 1
ATOM 1221 C C . LEU A 1 16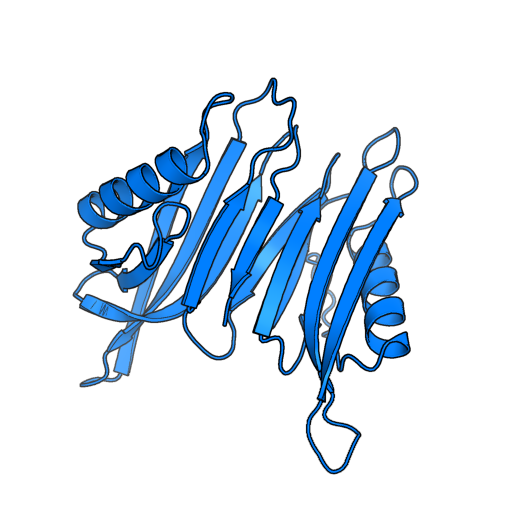7 ? 7.242 1.528 -16.950 1.00 97.06 167 LEU A C 1
ATOM 1223 O O . LEU A 1 167 ? 7.248 0.674 -16.061 1.00 97.06 167 LEU A O 1
ATOM 1227 N N . SER A 1 168 ? 6.186 2.289 -17.200 1.00 97.50 168 SER A N 1
ATOM 1228 C CA . SER A 1 168 ? 4.931 2.187 -16.462 1.00 97.50 168 SER A CA 1
ATOM 1229 C C . SER A 1 168 ? 3.735 2.357 -17.385 1.00 97.50 168 SER A C 1
ATOM 1231 O O . SER A 1 168 ? 3.879 2.806 -18.520 1.00 97.50 168 SER A O 1
ATOM 1233 N N . ASP A 1 169 ? 2.562 1.997 -16.883 1.00 97.31 169 ASP A N 1
ATOM 1234 C CA . ASP A 1 169 ? 1.303 2.019 -17.618 1.00 97.31 169 ASP A CA 1
ATOM 1235 C C . ASP A 1 169 ? 0.190 2.622 -16.749 1.00 97.31 169 ASP A C 1
ATOM 1237 O O . ASP A 1 169 ? 0.309 2.698 -15.521 1.00 97.31 169 ASP A O 1
ATOM 1241 N N . ARG A 1 170 ? -0.891 3.059 -17.392 1.00 97.38 170 ARG A N 1
ATOM 1242 C CA . ARG A 1 170 ? -2.103 3.589 -16.763 1.00 97.38 170 ARG A CA 1
ATOM 1243 C C . ARG A 1 170 ? -3.292 2.761 -17.249 1.00 97.38 170 ARG A C 1
ATOM 1245 O O . ARG A 1 170 ? -3.954 3.180 -18.199 1.00 97.38 170 ARG A O 1
ATOM 1252 N N . PRO A 1 171 ? -3.555 1.595 -16.623 1.00 95.56 171 PRO A N 1
ATOM 1253 C CA . PRO A 1 171 ? -4.633 0.699 -17.048 1.00 95.56 171 PRO A CA 1
ATOM 1254 C C . PRO A 1 171 ? -5.985 1.413 -17.139 1.00 95.56 171 PRO A C 1
ATOM 1256 O O . PRO A 1 171 ? -6.795 1.124 -18.013 1.00 95.56 171 PRO A O 1
ATOM 1259 N N . GLU A 1 172 ? -6.200 2.383 -16.252 1.00 95.62 172 GLU A N 1
ATOM 1260 C CA . GLU A 1 172 ? -7.323 3.306 -16.274 1.00 95.62 172 GLU A CA 1
ATOM 1261 C C . GLU A 1 172 ? -6.856 4.733 -15.977 1.00 95.62 172 GLU A C 1
ATOM 1263 O O . GLU A 1 172 ? -5.744 4.974 -15.503 1.00 95.62 172 GLU A O 1
ATOM 1268 N N . LEU A 1 173 ? -7.745 5.707 -16.189 1.00 94.75 173 LEU A N 1
ATOM 1269 C CA . LEU A 1 173 ? -7.438 7.120 -15.970 1.00 94.75 173 LEU A CA 1
ATOM 1270 C C . LEU A 1 173 ? -6.972 7.413 -14.531 1.00 94.75 173 LEU A C 1
ATOM 1272 O O . LEU A 1 173 ? -6.114 8.273 -14.334 1.00 94.75 173 LEU A O 1
ATOM 1276 N N . ASN A 1 174 ? -7.525 6.717 -13.537 1.00 95.81 174 ASN A N 1
ATOM 1277 C CA . ASN A 1 174 ? -7.235 6.914 -12.115 1.00 95.81 174 ASN A CA 1
ATOM 1278 C C . ASN A 1 174 ? -6.207 5.923 -11.545 1.00 95.81 174 ASN A C 1
ATOM 1280 O O . ASN A 1 174 ? -5.931 5.986 -10.349 1.00 95.81 174 ASN A O 1
ATOM 1284 N N . SER A 1 175 ? -5.657 5.023 -12.363 1.00 97.19 175 SER A N 1
ATOM 1285 C CA . SER A 1 175 ? -4.775 3.954 -11.902 1.00 97.19 175 SER A CA 1
ATOM 1286 C C . SER A 1 175 ? -3.417 3.994 -12.588 1.00 97.19 175 SER A C 1
ATOM 12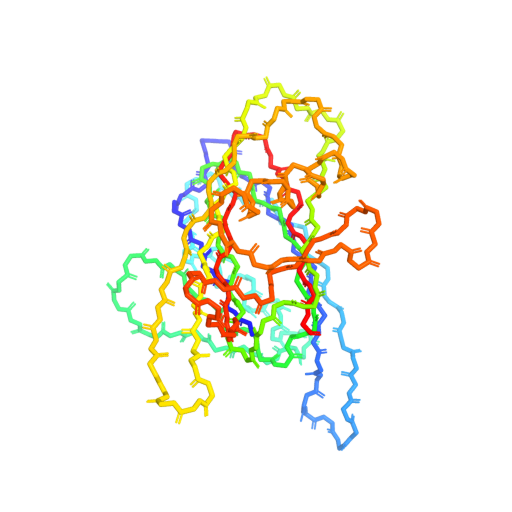88 O O . SER A 1 175 ? -3.237 4.608 -13.639 1.00 97.19 175 SER A O 1
ATOM 1290 N N . TRP A 1 176 ? -2.422 3.393 -11.952 1.00 97.88 176 TRP A N 1
ATOM 1291 C CA . TRP A 1 176 ? -1.056 3.330 -12.454 1.00 97.88 176 TRP A CA 1
ATOM 1292 C C . TRP A 1 176 ? -0.420 1.997 -12.067 1.00 97.88 176 TRP A C 1
ATOM 1294 O O . TRP A 1 176 ? -0.744 1.446 -11.018 1.00 97.88 176 TRP A O 1
ATOM 1304 N N . ARG A 1 177 ? 0.493 1.471 -12.884 1.00 97.50 177 ARG A N 1
ATOM 1305 C CA . ARG A 1 177 ? 1.312 0.307 -12.518 1.00 97.50 177 ARG A CA 1
ATOM 1306 C C . ARG A 1 177 ? 2.736 0.422 -13.062 1.00 97.50 177 ARG A C 1
ATOM 1308 O O . ARG A 1 177 ? 2.914 0.875 -14.197 1.00 97.50 177 ARG A O 1
ATOM 1315 N N . PRO A 1 178 ? 3.752 -0.033 -12.316 1.00 97.62 178 PRO A N 1
ATOM 1316 C CA . PRO A 1 178 ? 5.096 -0.172 -12.847 1.00 97.62 178 PRO A CA 1
ATOM 1317 C C . PRO A 1 178 ? 5.224 -1.487 -13.630 1.00 97.62 178 PRO A C 1
ATOM 1319 O O . PRO A 1 178 ? 4.718 -2.525 -13.213 1.00 97.62 178 PRO A O 1
ATOM 1322 N N . LEU A 1 179 ? 5.917 -1.445 -14.767 1.00 97.25 179 LEU A N 1
ATOM 1323 C CA . LEU A 1 179 ? 6.186 -2.616 -15.610 1.00 97.25 179 LEU A CA 1
ATOM 1324 C C . LEU A 1 179 ? 7.665 -3.003 -15.569 1.00 97.25 179 LEU A C 1
ATOM 1326 O O . LEU A 1 179 ? 8.001 -4.182 -15.434 1.00 97.25 179 LEU A O 1
ATOM 1330 N N . ARG A 1 180 ? 8.557 -2.010 -15.682 1.00 97.00 180 ARG A N 1
ATOM 1331 C CA . ARG A 1 180 ? 10.010 -2.198 -15.600 1.00 97.00 180 ARG A CA 1
ATOM 1332 C C . ARG A 1 180 ? 10.681 -1.074 -14.823 1.00 97.00 180 ARG A C 1
ATOM 1334 O O . ARG A 1 180 ? 10.220 0.063 -14.876 1.00 97.00 180 ARG A O 1
ATOM 1341 N N . VAL A 1 181 ? 11.790 -1.387 -14.161 1.00 95.81 181 VAL A N 1
ATOM 1342 C CA . VAL A 1 181 ? 12.612 -0.428 -13.406 1.00 95.81 181 VAL A CA 1
ATOM 1343 C C . VAL A 1 181 ? 14.086 -0.514 -13.788 1.00 95.81 181 VAL A C 1
ATOM 1345 O O . VAL A 1 181 ? 14.550 -1.560 -14.248 1.00 95.81 181 VAL A O 1
ATOM 1348 N N . GLY A 1 182 ? 14.820 0.582 -13.569 1.00 85.88 182 GLY A N 1
ATOM 1349 C CA . GLY A 1 182 ? 16.252 0.677 -13.866 1.00 85.88 182 GLY A CA 1
ATOM 1350 C C . GLY A 1 182 ? 16.552 0.352 -15.330 1.00 85.88 182 GLY A C 1
ATOM 1351 O O . GLY A 1 182 ? 15.873 0.843 -16.226 1.00 85.88 182 GLY A O 1
ATOM 1352 N N . ASP A 1 183 ? 17.509 -0.547 -15.561 1.00 85.81 183 ASP A N 1
ATOM 1353 C CA . ASP A 1 183 ? 17.953 -1.000 -16.891 1.00 85.81 183 ASP A CA 1
ATOM 1354 C C . ASP A 1 183 ? 16.938 -1.921 -17.612 1.00 85.81 183 ASP A C 1
ATOM 1356 O O . ASP A 1 183 ? 17.312 -2.890 -18.273 1.00 85.81 183 ASP A O 1
ATOM 1360 N N . GLY A 1 184 ? 15.633 -1.684 -17.454 1.00 91.38 184 GLY A N 1
ATOM 1361 C CA . GLY A 1 184 ? 14.584 -2.494 -18.077 1.00 91.38 184 GLY A CA 1
ATOM 1362 C C . GLY A 1 184 ? 14.266 -3.809 -17.353 1.00 91.38 184 GLY A C 1
ATOM 1363 O O . GLY A 1 184 ? 13.706 -4.719 -17.966 1.00 91.38 184 GLY A O 1
ATOM 1364 N N . LEU A 1 185 ? 14.577 -3.918 -16.058 1.00 96.69 185 LEU A N 1
ATOM 1365 C CA . LEU A 1 185 ? 14.266 -5.098 -15.246 1.00 96.69 185 LEU A CA 1
ATOM 1366 C C . LEU A 1 185 ? 12.754 -5.221 -15.028 1.00 96.69 185 LEU A C 1
ATOM 1368 O O . LEU A 1 185 ? 12.114 -4.253 -14.623 1.00 96.69 185 LEU A O 1
ATOM 1372 N N . HIS A 1 186 ? 12.183 -6.406 -15.250 1.00 97.31 186 HIS A N 1
ATOM 1373 C CA . HIS A 1 186 ? 10.751 -6.646 -15.064 1.00 97.31 186 HIS A CA 1
ATOM 1374 C C . HIS A 1 186 ? 10.378 -6.584 -13.589 1.00 97.31 186 HIS A C 1
ATOM 1376 O O . HIS A 1 186 ? 11.014 -7.241 -12.767 1.00 97.31 186 HIS A O 1
ATOM 1382 N N . VAL A 1 187 ? 9.344 -5.815 -13.252 1.00 97.12 187 VAL A N 1
ATOM 1383 C CA . VAL A 1 187 ? 8.894 -5.702 -11.863 1.00 97.12 187 VAL A CA 1
ATOM 1384 C C . VAL A 1 187 ? 8.295 -7.022 -11.397 1.00 97.12 187 VAL A C 1
ATOM 1386 O O . VAL A 1 187 ? 7.414 -7.577 -12.048 1.00 97.12 187 VAL A O 1
ATOM 1389 N N . VAL A 1 188 ? 8.770 -7.503 -10.251 1.00 96.44 188 VAL A N 1
ATOM 1390 C CA . VAL A 1 188 ? 8.300 -8.742 -9.612 1.00 96.44 188 VAL A CA 1
ATOM 1391 C C . VAL A 1 188 ? 7.534 -8.487 -8.316 1.00 96.44 188 VAL A C 1
ATOM 1393 O O . VAL A 1 188 ? 6.813 -9.361 -7.851 1.00 96.44 188 VAL A O 1
ATOM 1396 N N . GLY A 1 189 ? 7.665 -7.291 -7.742 1.00 96.00 189 GLY A N 1
ATOM 1397 C CA . GLY A 1 189 ? 6.956 -6.888 -6.534 1.00 96.00 189 GLY A CA 1
ATOM 1398 C C . GLY A 1 189 ? 7.143 -5.405 -6.242 1.00 96.00 189 GLY A C 1
ATOM 1399 O O . GLY A 1 189 ? 8.087 -4.773 -6.727 1.00 96.00 189 GLY A O 1
ATOM 1400 N N . CYS A 1 190 ? 6.222 -4.836 -5.473 1.00 97.12 190 CYS A N 1
ATOM 1401 C CA . CYS A 1 190 ? 6.232 -3.435 -5.074 1.00 97.12 190 CYS A CA 1
ATOM 1402 C C . CYS A 1 190 ? 5.870 -3.296 -3.602 1.00 97.12 190 CYS A C 1
ATOM 1404 O O . CYS A 1 190 ? 5.003 -4.007 -3.111 1.00 97.12 190 CYS A O 1
ATOM 1406 N N . SER A 1 191 ? 6.492 -2.339 -2.929 1.00 97.25 191 SER A N 1
ATOM 1407 C CA . SER A 1 191 ? 6.104 -1.860 -1.610 1.00 97.25 191 SER A CA 1
ATOM 1408 C C . SER A 1 191 ? 5.664 -0.408 -1.732 1.00 97.25 191 SER A C 1
ATOM 1410 O O . SER A 1 191 ? 6.384 0.407 -2.315 1.00 97.25 191 SER A O 1
ATOM 1412 N N . ILE A 1 192 ? 4.463 -0.106 -1.250 1.00 97.06 192 ILE A N 1
ATOM 1413 C CA . ILE A 1 192 ? 3.821 1.197 -1.380 1.00 97.06 192 ILE A CA 1
ATOM 1414 C C . ILE A 1 192 ? 3.429 1.687 0.008 1.00 97.06 192 ILE A C 1
ATOM 1416 O O . ILE A 1 192 ? 2.706 0.989 0.719 1.00 97.06 192 ILE A O 1
ATOM 1420 N N . SER A 1 193 ? 3.869 2.888 0.372 1.00 94.25 193 SER A N 1
ATOM 1421 C CA . SER A 1 193 ? 3.434 3.573 1.588 1.00 94.25 193 SER A CA 1
ATOM 1422 C C . SER A 1 193 ? 3.005 5.004 1.286 1.00 94.25 193 SER A C 1
ATOM 1424 O O . SER A 1 193 ? 3.483 5.634 0.336 1.00 94.25 193 SER A O 1
ATOM 1426 N N . VAL A 1 194 ? 2.061 5.501 2.081 1.00 91.25 194 VAL A N 1
ATOM 1427 C CA . VAL A 1 194 ? 1.634 6.900 2.053 1.00 91.25 194 VAL A CA 1
ATOM 1428 C C . VAL A 1 194 ? 1.769 7.450 3.460 1.00 91.25 194 VAL A C 1
ATOM 1430 O O . VAL A 1 194 ? 1.069 7.008 4.367 1.00 91.25 194 VAL A O 1
ATOM 1433 N N . THR A 1 195 ? 2.647 8.430 3.628 1.00 87.62 195 THR A N 1
ATOM 1434 C CA . THR A 1 195 ? 2.817 9.161 4.882 1.00 87.62 195 THR A CA 1
ATOM 1435 C C . THR A 1 195 ? 2.048 10.472 4.773 1.00 87.62 195 THR A C 1
ATOM 1437 O O . THR A 1 195 ? 2.284 11.266 3.860 1.00 87.62 195 THR A O 1
ATOM 1440 N N . SER A 1 196 ? 1.100 10.705 5.675 1.00 80.69 196 SER A N 1
ATOM 1441 C CA . SER A 1 196 ? 0.251 11.896 5.653 1.00 80.69 196 SER A CA 1
ATOM 1442 C C . SER A 1 196 ? -0.324 12.188 7.032 1.00 80.69 196 SER A C 1
ATOM 1444 O O . SER A 1 196 ? -0.539 11.257 7.804 1.00 80.69 196 SER A O 1
ATOM 1446 N N . ALA A 1 197 ? -0.623 13.458 7.318 1.00 77.25 197 ALA A N 1
ATOM 1447 C CA . ALA A 1 197 ? -1.480 13.800 8.454 1.00 77.25 197 ALA A CA 1
ATOM 1448 C C . ALA A 1 197 ? -2.939 13.409 8.163 1.00 77.25 197 ALA A C 1
ATOM 1450 O O . ALA A 1 197 ? -3.612 12.836 9.012 1.00 77.25 197 ALA A O 1
ATOM 1451 N N . ASP A 1 198 ? -3.394 13.640 6.930 1.00 81.12 198 ASP A N 1
ATOM 1452 C CA . ASP A 1 198 ? -4.730 13.254 6.489 1.00 81.12 198 ASP A CA 1
ATOM 1453 C C . ASP A 1 198 ? -4.700 11.936 5.695 1.00 81.12 198 ASP A C 1
ATOM 1455 O O . ASP A 1 198 ? -3.948 11.811 4.721 1.00 81.12 198 ASP A O 1
ATOM 1459 N N . PRO A 1 199 ? -5.523 10.940 6.028 1.00 80.44 199 PRO A N 1
ATOM 1460 C CA . PRO A 1 199 ? -5.289 9.594 5.535 1.00 80.44 199 PRO A CA 1
ATOM 1461 C C . PRO A 1 199 ? -5.829 9.401 4.105 1.00 80.44 199 PRO A C 1
ATOM 1463 O O . PRO A 1 199 ? -7.014 9.601 3.831 1.00 80.44 199 PRO A O 1
ATOM 1466 N N . TRP A 1 200 ? -4.962 8.993 3.173 1.00 87.69 200 TRP A N 1
ATOM 1467 C CA . TRP A 1 200 ? -5.348 8.620 1.805 1.00 87.69 200 TRP A CA 1
ATOM 1468 C C . TRP A 1 200 ? -5.825 7.173 1.745 1.00 87.69 200 TRP A C 1
ATOM 1470 O O . TRP A 1 200 ? -5.310 6.309 2.453 1.00 87.69 200 TRP A O 1
ATOM 1480 N N . TRP A 1 201 ? -6.768 6.895 0.848 1.00 92.50 201 TRP A N 1
ATOM 1481 C CA . TRP A 1 201 ? -7.078 5.526 0.463 1.00 92.50 201 TRP A CA 1
ATOM 1482 C C . TRP A 1 201 ? -6.028 5.039 -0.532 1.00 92.50 201 TRP A C 1
ATOM 1484 O O . TRP A 1 201 ? -5.947 5.541 -1.655 1.00 92.50 201 TRP A O 1
ATOM 1494 N N . LEU A 1 202 ? -5.240 4.053 -0.119 1.00 94.94 202 LEU A N 1
ATOM 1495 C CA . LEU A 1 202 ? -4.360 3.283 -0.987 1.00 94.94 202 LEU A CA 1
ATOM 1496 C C . LEU A 1 202 ? -5.104 2.026 -1.428 1.00 94.94 202 LEU A C 1
ATOM 1498 O O . LEU A 1 202 ? -5.468 1.213 -0.586 1.00 94.94 202 LEU A O 1
ATOM 1502 N N . ASP A 1 203 ? -5.329 1.867 -2.728 1.00 96.75 203 ASP A N 1
ATOM 1503 C CA . ASP A 1 203 ? -6.048 0.731 -3.304 1.00 96.75 203 ASP A CA 1
ATOM 1504 C C . ASP A 1 203 ? -5.165 0.023 -4.337 1.00 96.75 203 ASP A C 1
ATOM 1506 O O . ASP A 1 203 ? -4.665 0.645 -5.277 1.00 96.75 203 ASP A O 1
ATOM 1510 N N . ILE A 1 204 ? -4.921 -1.269 -4.133 1.00 97.38 204 ILE A N 1
ATOM 1511 C CA . ILE A 1 204 ? -3.966 -2.069 -4.900 1.00 97.38 204 ILE A CA 1
ATOM 1512 C C . ILE A 1 204 ? -4.635 -3.369 -5.337 1.00 97.38 204 ILE A C 1
ATOM 1514 O O . ILE A 1 204 ? -5.133 -4.122 -4.498 1.00 97.38 204 ILE A O 1
ATOM 1518 N N . GLY A 1 205 ? -4.581 -3.649 -6.641 1.00 96.75 205 GLY A N 1
ATOM 1519 C CA . GLY A 1 205 ? -4.982 -4.929 -7.233 1.00 96.75 205 GLY A CA 1
ATOM 1520 C C . GLY A 1 205 ? -3.792 -5.838 -7.553 1.00 96.75 205 GLY A C 1
ATOM 1521 O O . GLY A 1 205 ? -2.695 -5.343 -7.844 1.00 96.75 205 GLY A O 1
ATOM 1522 N N . LEU A 1 206 ? -4.030 -7.152 -7.508 1.00 93.00 206 LEU A N 1
ATOM 1523 C CA . LEU A 1 206 ? -3.098 -8.232 -7.855 1.00 93.00 206 LEU A CA 1
ATOM 1524 C C . LEU A 1 206 ? -3.624 -9.104 -8.998 1.00 93.00 206 LEU A C 1
ATOM 1526 O O . LEU A 1 206 ? -4.861 -9.246 -9.120 1.00 93.00 206 LEU A O 1
#

pLDDT: mean 91.51, std 8.43, range [54.09, 97.88]

Sequence (206 aa):
MQLGLDGTAGPHGALVELSVAAFDTQPIEPRLVQVDLSLYIAARTSSSDVLALIDARLQAAGVTTVRPTTDKRLASLFVLDATRVRARVGDGLELTTTTTAGPPTWIRLERPTQLESVSTLRITALGRSAVDGRTGTGVLTLELGAKASAPSVSNVLHKQAGALGWLSDRPELNSWRPLRVGDGLHVVGCSISVTSADPWWLDIGL

Foldseek 3Di:
DKKKKAWFAAQAFKWKWKWWWFWQPPDPDTDIFIDTDIDGGGGGHGRQVVVVVVQVRCVVRRFDKDWDPDPDRIGMIDTPRTFKMKIKIAHTMKMKDKDDAFWFPKKFKADDPFFPKKKKKKKKWWFADPPPRDIDIDIDIDIDDRPDHLLNVQVVVCVSCVVQVWDKDAPDSRIITTQAHDPRGGTGMMMMIMGINGIIIIMTGD

Radius of gyration: 17.0 Å; chains: 1; bounding box: 35×48×41 Å

Secondary structure (DSSP, 8-state):
-EEEEEEB--BTBEEEEEEEEEEE-SSSS-EEEEEEEEEEEPTT-BHHHHHHHHHHHHHHTT--EE-----SSSEEEEETTEEEEEEEE-TTEEEEEE-SSS--SEEEEE--S---S-EEEEEEEEEE-TTT--EEEEEEEEEE-TT--HHHHHHHHHHHHHHTT-EEE-SSTTEEEEEEETTTEEEEEEEEEEE-SSPPEEEEE-